Protein AF-A0A3M6XH48-F1 (afdb_monomer)

Radius of gyration: 26.57 Å; Cα contacts (8 Å, |Δi|>4): 247; chains: 1; bounding box: 81×46×76 Å

Secondary structure (DSSP, 8-state):
--HHHHHHHHHHHHT-TTTTTTSS-HHHHHHHHHHHHHHHHHHHHHHHHHHHHHHS---------------------------------HHHHHHHHHHHHHHHHHHHHHHHHHHHHHHHHHHS-S-HHHHHH-TT-GGGSHHHHHHHHHHHHHHHHHHHHHHH-TT--SSHHHHHHHHHHHHHHHHHHHHHHGGG--HHHHHHHHHHHHHHHHHHHHS--HHHHHHHHHHHHHHHHHTT---TTHHHHHHHHHHHHGGG---TTS-SS--

Nearest PDB structures (foldseek):
  7vg5-assembly1_B  TM=2.823E-01  e=1.030E+00  Methylorubrum extorquens AM1
  7kfl-assembly1_A  TM=2.188E-01  e=7.572E+00  Arabidopsis thaliana

InterPro domains:
  IPR051439 Xylanolytic/arabinanolytic transcriptional activator XlnR/araR [PTHR47663] (1-271)

Structure (mmCIF, N/CA/C/O backbone):
data_AF-A0A3M6XH48-F1
#
_entry.id   AF-A0A3M6XH48-F1
#
loop_
_atom_site.group_PDB
_atom_site.id
_atom_site.type_symbol
_atom_site.label_atom_id
_atom_site.label_alt_id
_atom_site.label_comp_id
_atom_site.label_asym_id
_atom_site.label_entity_id
_atom_site.label_seq_id
_atom_site.pdbx_PDB_ins_code
_atom_site.Cartn_x
_atom_site.Cartn_y
_atom_site.Cartn_z
_atom_site.occupancy
_atom_site.B_iso_or_equiv
_atom_site.auth_seq_id
_atom_site.auth_comp_id
_atom_site.auth_asym_id
_atom_site.auth_atom_id
_atom_site.pdbx_PDB_model_num
ATOM 1 N N . MET A 1 1 ? -6.083 -13.508 9.060 1.00 55.16 1 MET A N 1
ATOM 2 C CA . MET A 1 1 ? -4.741 -14.040 8.725 1.00 55.16 1 MET A CA 1
ATOM 3 C C . MET A 1 1 ? -4.779 -15.208 7.724 1.00 55.16 1 MET A C 1
ATOM 5 O O . MET A 1 1 ? -3.748 -15.829 7.537 1.00 55.16 1 MET A O 1
ATOM 9 N N . ALA A 1 2 ? -5.906 -15.486 7.045 1.00 82.69 2 ALA A N 1
ATOM 10 C CA . ALA A 1 2 ? -5.950 -16.427 5.913 1.00 82.69 2 ALA A CA 1
ATOM 11 C C . ALA A 1 2 ? -5.655 -15.714 4.578 1.00 82.69 2 ALA A C 1
ATOM 13 O O . ALA A 1 2 ? -4.721 -16.093 3.886 1.00 82.69 2 ALA A O 1
ATOM 14 N N . ILE A 1 3 ? -6.334 -14.585 4.326 1.00 91.00 3 ILE A N 1
ATOM 15 C CA . ILE A 1 3 ? -6.224 -13.804 3.078 1.00 91.00 3 ILE A CA 1
ATOM 16 C C . ILE A 1 3 ? -4.770 -13.476 2.703 1.00 91.00 3 ILE A C 1
ATOM 18 O O . ILE A 1 3 ? -4.350 -13.752 1.590 1.00 91.00 3 ILE A O 1
ATOM 22 N N . LEU A 1 4 ? -3.964 -12.931 3.626 1.00 90.31 4 LEU A N 1
ATOM 23 C CA . LEU A 1 4 ? -2.548 -12.644 3.342 1.00 90.31 4 LEU A CA 1
ATOM 24 C C . LEU A 1 4 ? -1.770 -13.905 2.941 1.00 90.31 4 LEU A C 1
ATOM 26 O O . LEU A 1 4 ? -0.950 -13.836 2.034 1.00 90.31 4 LEU A O 1
ATOM 30 N N . GLY A 1 5 ? -2.025 -15.035 3.607 1.00 89.12 5 GLY A N 1
ATOM 31 C CA . GLY A 1 5 ? -1.409 -16.314 3.260 1.00 89.12 5 GLY A CA 1
ATOM 32 C C . GLY A 1 5 ? -1.760 -16.728 1.835 1.00 89.12 5 GLY A C 1
ATOM 33 O O . GLY A 1 5 ? -0.865 -17.053 1.069 1.00 89.12 5 GLY A O 1
ATOM 34 N N . GLU A 1 6 ? -3.026 -16.588 1.438 1.00 91.12 6 GLU A N 1
ATOM 35 C CA . GLU A 1 6 ? -3.476 -16.859 0.066 1.00 91.12 6 GLU A CA 1
ATOM 36 C C . GLU A 1 6 ? -2.812 -15.925 -0.961 1.00 91.12 6 GLU A C 1
ATOM 38 O O . GLU A 1 6 ? -2.388 -16.381 -2.022 1.00 91.12 6 GLU A O 1
ATOM 43 N N . VAL A 1 7 ? -2.645 -14.634 -0.638 1.00 90.94 7 VAL A N 1
ATOM 44 C CA . VAL A 1 7 ? -1.920 -13.673 -1.494 1.00 90.94 7 VAL A CA 1
ATOM 45 C C . VAL A 1 7 ? -0.442 -14.079 -1.634 1.00 90.94 7 VAL A C 1
ATOM 47 O O . VAL A 1 7 ? 0.095 -14.068 -2.744 1.00 90.94 7 VAL A O 1
ATOM 50 N N . VAL A 1 8 ? 0.216 -14.480 -0.539 1.00 88.62 8 VAL A N 1
ATOM 51 C CA . VAL A 1 8 ? 1.608 -14.972 -0.543 1.00 88.62 8 VAL A CA 1
ATOM 52 C C . VAL A 1 8 ? 1.739 -16.261 -1.351 1.00 88.62 8 VAL A C 1
ATOM 54 O O . VAL A 1 8 ? 2.617 -16.353 -2.209 1.00 88.62 8 VAL A O 1
ATOM 57 N N . ASP A 1 9 ? 0.858 -17.232 -1.127 1.00 87.69 9 ASP A N 1
ATOM 58 C CA . ASP A 1 9 ? 0.868 -18.522 -1.814 1.00 87.69 9 ASP A CA 1
ATOM 59 C C . ASP A 1 9 ? 0.645 -18.347 -3.317 1.00 87.69 9 ASP A C 1
ATOM 61 O O . ASP A 1 9 ? 1.374 -18.928 -4.124 1.00 87.69 9 ASP A O 1
ATOM 65 N N . LEU A 1 10 ? -0.301 -17.488 -3.709 1.00 87.88 10 LEU A N 1
ATOM 66 C CA . LEU A 1 10 ? -0.530 -17.126 -5.104 1.00 87.88 10 LEU A CA 1
ATOM 67 C C . LEU A 1 10 ? 0.716 -16.482 -5.726 1.00 87.88 10 LEU A C 1
ATOM 69 O O . LEU A 1 10 ? 1.128 -16.864 -6.825 1.00 87.88 10 LEU A O 1
ATOM 73 N N . ASN A 1 11 ? 1.340 -15.530 -5.028 1.00 85.31 11 ASN A N 1
ATOM 74 C CA . ASN A 1 11 ? 2.543 -14.854 -5.507 1.00 85.31 11 ASN A CA 1
ATOM 75 C C . ASN A 1 11 ? 3.724 -15.829 -5.666 1.00 85.31 11 ASN A C 1
ATOM 77 O O . ASN A 1 11 ? 4.406 -15.822 -6.694 1.00 85.31 11 ASN A O 1
ATOM 81 N N . HIS A 1 12 ? 3.946 -16.716 -4.694 1.00 83.19 12 HIS A N 1
ATOM 82 C CA . HIS A 1 12 ? 4.961 -17.766 -4.784 1.00 83.19 12 HIS A CA 1
ATOM 83 C C . HIS A 1 12 ? 4.681 -18.734 -5.931 1.00 83.19 12 HIS A C 1
ATOM 85 O O . HIS A 1 12 ? 5.593 -19.089 -6.679 1.00 83.19 12 HIS A O 1
ATOM 91 N N . ALA A 1 13 ? 3.425 -19.140 -6.105 1.00 83.00 13 ALA A N 1
ATOM 92 C CA . ALA A 1 13 ? 3.048 -20.084 -7.140 1.00 83.00 13 ALA A CA 1
ATOM 93 C C . ALA A 1 13 ? 3.229 -19.484 -8.548 1.00 83.00 13 ALA A C 1
ATOM 95 O O . ALA A 1 13 ? 3.773 -20.162 -9.420 1.00 83.00 13 ALA A O 1
ATOM 96 N N . ARG A 1 14 ? 2.889 -18.202 -8.753 1.00 80.06 14 ARG A N 1
ATOM 97 C CA . ARG A 1 14 ? 3.130 -17.460 -10.010 1.00 80.06 14 ARG A CA 1
ATOM 98 C C . ARG A 1 14 ? 4.612 -17.305 -10.340 1.00 80.06 14 ARG A C 1
ATOM 100 O O . ARG A 1 14 ? 5.005 -17.455 -11.495 1.00 80.06 14 ARG A O 1
ATOM 107 N N . ASN A 1 15 ? 5.438 -17.051 -9.328 1.00 76.62 15 ASN A N 1
ATOM 108 C CA . ASN A 1 15 ? 6.873 -16.818 -9.497 1.00 76.62 15 ASN A CA 1
ATOM 109 C C . ASN A 1 15 ? 7.720 -18.099 -9.396 1.00 76.62 15 ASN A C 1
ATOM 111 O O . ASN A 1 15 ? 8.950 -18.037 -9.445 1.00 76.62 15 ASN A O 1
ATOM 115 N N . HIS A 1 16 ? 7.095 -19.277 -9.276 1.00 77.81 16 HIS A N 1
ATOM 116 C CA . HIS A 1 16 ? 7.823 -20.528 -9.101 1.00 77.81 16 HIS A CA 1
ATOM 117 C C . HIS A 1 16 ? 8.669 -20.870 -10.351 1.00 77.81 16 HIS A C 1
ATOM 119 O O . HIS A 1 16 ? 8.089 -21.107 -11.418 1.00 77.81 16 HIS A O 1
ATOM 125 N N . PRO A 1 17 ? 10.009 -21.035 -10.247 1.00 72.88 17 PRO A N 1
ATOM 126 C CA . PRO A 1 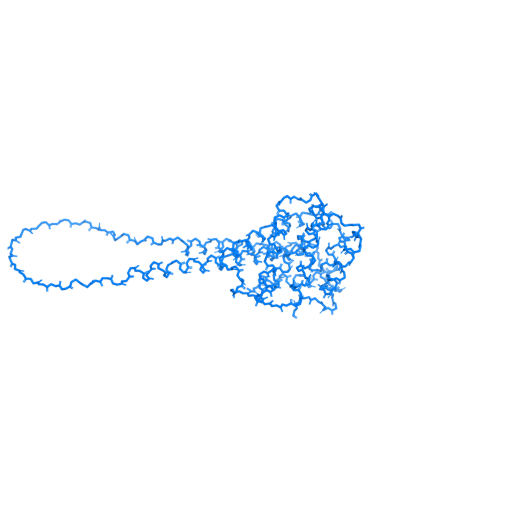17 ? 10.911 -21.156 -11.405 1.00 72.88 17 PRO A CA 1
ATOM 127 C C . PRO A 1 17 ? 10.587 -22.288 -12.388 1.00 72.88 17 PRO A C 1
ATOM 129 O O . PRO A 1 17 ? 10.914 -22.207 -13.569 1.00 72.88 17 PRO A O 1
ATOM 132 N N . ARG A 1 18 ? 9.962 -23.371 -11.906 1.00 70.06 18 ARG A N 1
ATOM 133 C CA . ARG A 1 18 ? 9.588 -24.530 -12.740 1.00 70.06 18 ARG A CA 1
ATOM 134 C C . ARG A 1 18 ? 8.100 -24.624 -13.072 1.00 70.06 18 ARG A C 1
ATOM 136 O O . ARG A 1 18 ? 7.754 -25.273 -14.053 1.00 70.06 18 ARG A O 1
ATOM 143 N N . PHE A 1 19 ? 7.235 -24.026 -12.252 1.00 67.50 19 PHE A N 1
ATOM 144 C CA . PHE A 1 19 ? 5.793 -24.317 -12.259 1.00 67.50 19 PHE A CA 1
ATOM 145 C C . PHE A 1 19 ? 4.917 -23.071 -12.469 1.00 67.50 19 PHE A C 1
ATOM 147 O O . PHE A 1 19 ? 3.766 -23.211 -12.864 1.00 67.50 19 PHE A O 1
ATOM 154 N N . GLY A 1 20 ? 5.448 -21.861 -12.278 1.00 65.00 20 GLY A N 1
ATOM 155 C CA . GLY A 1 20 ? 4.652 -20.635 -12.338 1.00 65.00 20 GLY A CA 1
ATOM 156 C C . GLY A 1 20 ? 4.273 -20.210 -13.753 1.00 65.00 20 GLY A C 1
ATOM 157 O O . GLY A 1 20 ? 3.108 -19.954 -14.034 1.00 65.00 20 GLY A O 1
ATOM 158 N N . THR A 1 21 ? 5.230 -20.221 -14.682 1.00 61.59 21 THR A N 1
ATOM 159 C CA . THR A 1 21 ? 5.022 -19.756 -16.068 1.00 61.59 21 THR A CA 1
ATOM 160 C C . THR A 1 21 ? 4.585 -20.841 -17.050 1.00 61.59 21 THR A C 1
ATOM 162 O O . THR A 1 21 ? 4.153 -20.517 -18.151 1.00 61.59 21 THR A O 1
ATOM 165 N N . ARG A 1 22 ? 4.720 -22.127 -16.701 1.00 55.38 22 ARG A N 1
ATOM 166 C CA . ARG A 1 22 ? 4.526 -23.246 -17.648 1.00 55.38 22 ARG A CA 1
ATOM 167 C C . ARG A 1 22 ? 3.438 -24.251 -17.275 1.00 55.38 22 ARG A C 1
ATOM 169 O O . ARG A 1 22 ? 3.096 -25.061 -18.127 1.00 55.38 22 ARG A O 1
ATOM 176 N N . PHE A 1 23 ? 2.932 -24.247 -16.039 1.00 53.97 23 PHE A N 1
ATOM 177 C CA . PHE A 1 23 ? 2.125 -25.366 -15.526 1.00 53.97 23 PHE A CA 1
ATOM 178 C C . PHE A 1 23 ? 0.659 -25.044 -15.217 1.00 53.97 23 PHE A C 1
ATOM 180 O O . PHE A 1 23 ? -0.140 -25.973 -15.181 1.00 53.97 23 PHE A O 1
ATOM 187 N N . ARG A 1 24 ? 0.288 -23.773 -15.017 1.00 60.41 24 ARG A N 1
ATOM 188 C CA . ARG A 1 24 ? -1.110 -23.361 -14.809 1.00 60.41 24 ARG A CA 1
ATOM 189 C C . ARG A 1 24 ? -1.572 -22.403 -15.897 1.00 60.41 24 ARG A C 1
ATOM 191 O O . ARG A 1 24 ? -0.838 -21.490 -16.275 1.00 60.41 24 ARG A O 1
ATOM 198 N N . ASN A 1 25 ? -2.794 -22.616 -16.379 1.00 64.31 25 ASN A N 1
ATOM 199 C CA . ASN A 1 25 ? -3.429 -21.750 -17.368 1.00 64.31 25 ASN A CA 1
ATOM 200 C C . ASN A 1 25 ? -3.719 -20.374 -16.750 1.00 64.31 25 ASN A C 1
ATOM 202 O O . ASN A 1 25 ? -4.113 -20.293 -15.588 1.00 64.31 25 ASN A O 1
ATOM 206 N N . ALA A 1 26 ? -3.582 -19.298 -17.534 1.00 67.56 26 ALA A N 1
ATOM 207 C CA . ALA A 1 26 ? -3.874 -17.926 -17.092 1.00 67.56 26 ALA A CA 1
ATOM 208 C C . ALA A 1 26 ? -5.260 -17.796 -16.424 1.00 67.56 26 ALA A C 1
ATOM 210 O O . ALA A 1 26 ? -5.388 -17.154 -15.388 1.00 67.56 26 ALA A O 1
ATOM 211 N N . SER A 1 27 ? -6.258 -18.528 -16.933 1.00 73.88 27 SER A N 1
ATOM 212 C CA . SER A 1 27 ? -7.623 -18.551 -16.395 1.00 73.88 27 SER A CA 1
ATOM 213 C C . SER A 1 27 ? -7.734 -19.064 -14.955 1.00 73.88 27 SER A C 1
ATOM 215 O O . SER A 1 27 ? -8.625 -18.643 -14.225 1.00 73.88 27 SER A O 1
ATOM 217 N N . GLU A 1 28 ? -6.866 -19.989 -14.534 1.00 79.38 28 GLU A N 1
ATOM 218 C CA . GLU A 1 28 ? -6.882 -20.506 -13.157 1.00 79.38 28 GLU A CA 1
ATOM 219 C C . GLU A 1 28 ? -6.330 -19.468 -12.177 1.00 79.38 28 GLU A C 1
ATOM 221 O O . GLU A 1 28 ? -6.848 -19.321 -11.070 1.00 79.38 28 GLU A O 1
ATOM 226 N N . TRP A 1 29 ? -5.314 -18.708 -12.597 1.00 81.94 29 TRP A N 1
ATOM 227 C CA . TRP A 1 29 ? -4.771 -17.609 -11.802 1.00 81.94 29 TRP A CA 1
ATOM 228 C C . TRP A 1 29 ? -5.760 -16.460 -11.656 1.00 81.94 29 TRP A C 1
ATOM 230 O O . TRP A 1 29 ? -5.844 -15.878 -10.577 1.00 81.94 29 TRP A O 1
ATOM 240 N N . ASP A 1 30 ? -6.498 -16.146 -12.718 1.00 85.19 30 ASP A N 1
ATOM 241 C CA . ASP A 1 30 ? -7.531 -15.111 -12.689 1.00 85.19 30 ASP A CA 1
ATOM 242 C C . ASP A 1 30 ? -8.684 -15.506 -11.757 1.00 85.19 30 ASP A C 1
ATOM 244 O O . ASP A 1 30 ? -9.168 -14.676 -10.990 1.00 85.19 30 ASP A O 1
ATOM 248 N N . GLY A 1 31 ? -9.066 -16.790 -11.747 1.00 88.88 31 GLY A N 1
ATOM 249 C CA . GLY A 1 31 ? -10.051 -17.325 -10.804 1.00 88.88 31 GLY A CA 1
ATOM 250 C C . GLY A 1 31 ? -9.621 -17.174 -9.341 1.00 88.88 31 GLY A C 1
ATOM 251 O O . GLY A 1 31 ? -10.404 -16.700 -8.522 1.00 88.88 31 GLY A O 1
ATOM 252 N N . GLN A 1 32 ? -8.363 -17.500 -9.021 1.00 89.31 32 GLN A N 1
ATOM 253 C CA . GLN A 1 32 ? -7.825 -17.338 -7.662 1.00 89.31 32 GLN A CA 1
ATOM 254 C C . GLN A 1 32 ? -7.739 -15.869 -7.236 1.00 89.31 32 GLN A C 1
ATOM 256 O O . GLN A 1 32 ? -8.079 -15.537 -6.104 1.00 89.31 32 GLN A O 1
ATOM 261 N N . VAL A 1 33 ? -7.331 -14.969 -8.138 1.00 91.19 33 VAL A N 1
ATOM 262 C CA . VAL A 1 33 ? -7.352 -13.525 -7.851 1.00 91.19 33 VAL A CA 1
ATOM 263 C C . VAL A 1 33 ? -8.767 -13.044 -7.561 1.00 91.19 33 VAL A C 1
ATOM 265 O O . VAL A 1 33 ? -8.960 -12.300 -6.603 1.00 91.19 33 VAL A O 1
ATOM 268 N N . ALA A 1 34 ? -9.750 -13.469 -8.358 1.00 92.50 34 ALA A N 1
ATOM 269 C CA . ALA A 1 34 ? -11.142 -13.080 -8.164 1.00 92.50 34 ALA A CA 1
ATOM 270 C C . ALA A 1 34 ? -11.695 -13.570 -6.816 1.00 92.50 34 ALA A C 1
ATOM 272 O O . ALA A 1 34 ? -12.389 -12.819 -6.135 1.00 92.50 34 ALA A O 1
ATOM 273 N N . GLU A 1 35 ? -11.348 -14.790 -6.400 1.00 94.25 35 GLU A N 1
ATOM 274 C CA . GLU A 1 35 ? -11.748 -15.336 -5.100 1.00 94.25 35 GLU A CA 1
ATOM 275 C C . GLU A 1 35 ? -11.160 -14.524 -3.938 1.00 94.25 35 GLU A C 1
ATOM 277 O O . GLU A 1 35 ? -11.899 -14.075 -3.060 1.00 94.25 35 GLU A O 1
ATOM 282 N N . ILE A 1 36 ? -9.851 -14.252 -3.959 1.00 95.12 36 ILE A N 1
ATOM 283 C CA . ILE A 1 36 ? -9.196 -13.447 -2.916 1.00 95.12 36 ILE A CA 1
ATOM 284 C C . ILE A 1 36 ? -9.756 -12.015 -2.907 1.00 95.12 36 ILE A C 1
ATOM 286 O O . ILE A 1 36 ? -10.004 -11.448 -1.842 1.00 95.12 36 ILE A O 1
ATOM 290 N N . ALA A 1 37 ? -10.011 -11.425 -4.079 1.00 94.25 37 ALA A N 1
ATOM 291 C CA . ALA A 1 37 ? -10.635 -10.108 -4.184 1.00 94.25 37 ALA A CA 1
ATOM 292 C C . ALA A 1 37 ? -12.040 -10.096 -3.558 1.00 94.25 37 ALA A C 1
ATOM 294 O O . ALA A 1 37 ? -12.356 -9.195 -2.783 1.00 94.25 37 ALA A O 1
ATOM 295 N N . GLN A 1 38 ? -12.850 -11.130 -3.798 1.00 95.69 38 GLN A N 1
ATOM 296 C CA . GLN A 1 38 ? -14.171 -11.272 -3.183 1.00 95.69 38 GLN A CA 1
ATOM 297 C C . GLN A 1 38 ? -14.090 -11.415 -1.653 1.00 95.69 38 GLN A C 1
ATOM 299 O O . GLN A 1 38 ? -14.939 -10.885 -0.923 1.00 95.69 38 GLN A O 1
ATOM 304 N N . GLN A 1 39 ? -13.074 -12.114 -1.137 1.00 96.19 39 GLN A N 1
ATOM 305 C CA . GLN A 1 39 ? -12.830 -12.188 0.304 1.00 96.19 39 GLN A CA 1
ATOM 306 C C . GLN A 1 39 ? -12.493 -10.806 0.886 1.00 96.19 39 GLN A C 1
ATOM 308 O O . GLN A 1 39 ? -13.015 -10.450 1.945 1.00 96.19 39 GLN A O 1
ATOM 313 N N . LEU A 1 40 ? -11.674 -10.008 0.191 1.00 96.38 40 LEU A N 1
ATOM 314 C CA . LEU A 1 40 ? -11.346 -8.638 0.597 1.00 96.38 40 LEU A CA 1
ATOM 315 C C . LEU A 1 40 ? -12.576 -7.715 0.579 1.00 96.38 40 LEU A C 1
ATOM 317 O O . LEU A 1 40 ? -12.794 -6.986 1.544 1.00 96.38 40 LEU A O 1
ATOM 321 N N . GLU A 1 41 ? -13.437 -7.807 -0.436 1.00 95.75 41 GLU A N 1
ATOM 322 C CA . GLU A 1 41 ? -14.706 -7.059 -0.490 1.00 95.75 41 GLU A CA 1
ATOM 323 C C . GLU A 1 41 ? -15.659 -7.449 0.652 1.00 95.75 41 GLU A C 1
ATOM 325 O O . GLU A 1 41 ? -16.331 -6.612 1.264 1.00 95.75 41 GLU A O 1
ATOM 330 N N . THR A 1 42 ? -15.718 -8.744 0.972 1.00 96.88 42 THR A N 1
ATOM 331 C CA . THR A 1 42 ? -16.508 -9.248 2.103 1.00 96.88 42 THR A CA 1
ATOM 332 C C . THR A 1 42 ? -15.960 -8.709 3.423 1.00 96.88 42 THR A C 1
ATOM 334 O O . THR A 1 42 ? -16.731 -8.285 4.290 1.00 96.88 42 THR A O 1
ATOM 337 N N . TYR A 1 43 ? -14.633 -8.670 3.562 1.00 97.00 43 TYR A N 1
ATOM 338 C CA . TYR A 1 43 ? -13.967 -8.081 4.715 1.00 97.00 43 TYR A CA 1
ATOM 339 C C . TYR A 1 43 ? -14.271 -6.583 4.841 1.00 97.00 43 TYR A C 1
ATOM 341 O O . TYR A 1 43 ? -14.664 -6.145 5.922 1.00 97.00 43 TYR A O 1
ATOM 349 N N . GLU A 1 44 ? -14.198 -5.817 3.751 1.00 96.25 44 GLU A N 1
ATOM 350 C CA . GLU A 1 44 ? -14.541 -4.391 3.733 1.00 96.25 44 GLU A CA 1
ATOM 351 C C . GLU A 1 44 ? -15.974 -4.150 4.233 1.00 96.25 44 GLU A C 1
ATOM 353 O O . GLU A 1 44 ? -16.210 -3.294 5.090 1.00 96.25 44 GLU A O 1
ATOM 358 N N . ARG A 1 45 ? -16.944 -4.943 3.758 1.00 97.06 45 ARG A N 1
ATOM 359 C CA . ARG A 1 45 ? -18.334 -4.849 4.230 1.00 97.06 45 ARG A CA 1
ATOM 360 C C . ARG A 1 45 ? -18.442 -5.132 5.726 1.00 97.06 45 ARG A C 1
ATOM 362 O O . ARG A 1 45 ? -19.095 -4.376 6.443 1.00 97.06 45 ARG A O 1
ATOM 369 N N . SER A 1 46 ? -17.774 -6.184 6.200 1.00 96.69 46 SER A N 1
ATOM 370 C CA . SER A 1 46 ? -17.766 -6.535 7.623 1.00 96.69 46 SER A CA 1
ATOM 371 C C . SER A 1 46 ? -17.150 -5.434 8.491 1.00 96.69 46 SER A C 1
ATOM 373 O O . SER A 1 46 ? -17.619 -5.194 9.603 1.00 96.69 46 SER A O 1
ATOM 375 N N . LEU A 1 47 ? -16.150 -4.719 7.966 1.00 96.12 47 LEU A N 1
ATOM 376 C CA . LEU A 1 47 ? -15.483 -3.627 8.661 1.00 96.12 47 LEU A CA 1
ATOM 377 C C . LEU A 1 47 ? -16.399 -2.406 8.799 1.00 96.12 47 LEU A C 1
ATOM 379 O O . LEU A 1 47 ? -16.492 -1.837 9.885 1.00 96.12 47 LEU A O 1
ATOM 383 N N . LYS A 1 48 ? -17.143 -2.061 7.741 1.00 95.50 48 LYS A N 1
ATOM 384 C CA . LYS A 1 48 ? -18.160 -0.994 7.781 1.00 95.50 48 LYS A CA 1
ATOM 385 C C . LYS A 1 48 ? -19.280 -1.315 8.771 1.00 95.50 48 LYS A C 1
ATOM 387 O O . LYS A 1 48 ? -19.717 -0.450 9.527 1.00 95.50 48 LYS A O 1
ATOM 392 N N . GLU A 1 49 ? -19.735 -2.567 8.803 1.00 95.56 49 GLU A N 1
ATOM 393 C CA . GLU A 1 49 ? -20.723 -3.011 9.791 1.00 95.56 49 GLU A CA 1
ATOM 394 C C . GLU A 1 49 ? -20.181 -2.954 11.222 1.00 95.56 49 GLU A C 1
ATOM 396 O O . GLU A 1 49 ? -20.899 -2.539 12.132 1.00 95.56 49 GLU A O 1
ATOM 401 N N . PHE A 1 50 ? -18.928 -3.367 11.429 1.00 95.12 50 PHE A N 1
ATOM 402 C CA . PHE A 1 50 ? -18.252 -3.268 12.717 1.00 95.12 50 PHE A CA 1
ATOM 403 C C . PHE A 1 50 ? -18.192 -1.808 13.180 1.00 95.12 50 PHE A C 1
ATOM 405 O O . PHE A 1 50 ? -18.672 -1.492 14.266 1.00 95.12 50 PHE A O 1
ATOM 412 N N . GLU A 1 51 ? -17.711 -0.898 12.335 1.00 94.81 51 GLU A N 1
ATOM 413 C CA . GLU A 1 51 ? -17.649 0.525 12.659 1.00 94.81 51 GLU A CA 1
ATOM 414 C C . GLU A 1 51 ? -19.023 1.085 13.054 1.00 94.81 51 GLU A C 1
ATOM 416 O O . GLU A 1 51 ? -19.157 1.718 14.104 1.00 94.81 51 GLU A O 1
ATOM 421 N N . ALA A 1 52 ? -20.068 0.805 12.269 1.00 93.31 52 ALA A N 1
ATOM 422 C CA . ALA A 1 52 ? -21.418 1.296 12.538 1.00 93.31 52 ALA A CA 1
ATOM 423 C C . ALA A 1 52 ? -21.963 0.817 13.895 1.00 93.31 52 ALA A C 1
ATOM 425 O O . ALA A 1 52 ? -22.589 1.595 14.623 1.00 93.31 52 ALA A O 1
ATOM 426 N N . ARG A 1 53 ? -21.700 -0.444 14.263 1.00 92.00 53 ARG A N 1
ATOM 427 C CA . ARG A 1 53 ? -22.165 -1.045 15.525 1.00 92.00 53 ARG A CA 1
ATOM 428 C C . ARG A 1 53 ? -21.514 -0.425 16.761 1.00 92.00 53 ARG A C 1
ATOM 430 O O . ARG A 1 53 ? -22.173 -0.345 17.792 1.00 92.00 53 ARG A O 1
ATOM 437 N N . TYR A 1 54 ? -20.254 -0.005 16.664 1.00 88.44 54 TYR A N 1
ATOM 438 C CA . TYR A 1 54 ? -19.469 0.463 17.815 1.00 88.44 54 TYR A CA 1
ATOM 439 C C . TYR A 1 54 ? -19.279 1.986 17.871 1.00 88.44 54 TYR A C 1
ATOM 441 O O . TYR A 1 54 ? -18.791 2.503 18.873 1.00 88.44 54 TYR A O 1
ATOM 449 N N . THR A 1 55 ? -19.698 2.721 16.837 1.00 86.12 55 THR A N 1
ATOM 450 C CA . THR A 1 55 ? -19.657 4.197 16.815 1.00 86.12 55 THR A CA 1
ATOM 451 C C . THR A 1 55 ? -21.029 4.856 16.974 1.00 86.12 55 THR A C 1
ATOM 453 O O . THR A 1 55 ? -21.102 6.015 17.380 1.00 86.12 55 THR A O 1
ATOM 456 N N . THR A 1 56 ? -22.124 4.132 16.712 1.00 80.69 56 THR A N 1
ATOM 457 C CA . THR A 1 56 ? -23.484 4.654 16.909 1.00 80.69 56 THR A CA 1
ATOM 458 C C . THR A 1 56 ? -23.876 4.556 18.387 1.00 80.69 56 THR A C 1
ATOM 460 O O . THR A 1 56 ? -23.831 3.458 18.948 1.00 80.69 56 THR A O 1
ATOM 463 N N . PRO A 1 57 ? -24.305 5.651 19.042 1.00 65.25 57 PRO A N 1
ATOM 464 C CA . PRO A 1 57 ? -24.809 5.561 20.401 1.00 65.25 57 PRO A CA 1
ATOM 465 C C . PRO A 1 57 ? -26.060 4.679 20.431 1.00 65.25 57 PRO A C 1
ATOM 467 O O . PRO A 1 57 ? -27.066 5.004 19.801 1.00 65.25 57 PRO A O 1
ATOM 470 N N . GLN A 1 58 ? -26.009 3.567 21.172 1.00 57.81 58 GLN A N 1
ATOM 471 C CA . GLN A 1 58 ? -27.214 2.816 21.519 1.00 57.81 58 GLN A CA 1
ATOM 472 C C . GLN A 1 58 ? -28.140 3.759 22.293 1.00 57.81 58 GLN A C 1
ATOM 474 O O . GLN A 1 58 ? -27.883 4.078 23.454 1.00 57.81 58 GLN A O 1
ATOM 479 N N . GLN A 1 59 ? -29.213 4.225 21.651 1.00 51.84 59 GLN A N 1
ATOM 480 C CA . GLN A 1 59 ? -30.331 4.808 22.382 1.00 51.84 59 GLN A CA 1
ATOM 481 C C . GLN A 1 59 ? -30.827 3.748 23.376 1.00 51.84 59 GLN A C 1
ATOM 483 O O . GLN A 1 59 ? -31.004 2.592 22.974 1.00 51.84 59 GLN A O 1
ATOM 488 N N . PRO A 1 60 ? -31.036 4.092 24.661 1.00 49.03 60 PRO A N 1
ATOM 489 C CA . PRO A 1 60 ? -31.680 3.174 25.583 1.00 49.03 60 PRO A CA 1
ATOM 490 C C . PRO A 1 60 ? -33.024 2.791 24.971 1.00 49.03 60 PRO A C 1
ATOM 492 O O . PRO A 1 60 ? -33.809 3.673 24.624 1.00 49.03 60 PRO A O 1
ATOM 495 N N . ALA A 1 61 ? -33.264 1.493 24.791 1.00 47.97 61 ALA A N 1
ATOM 496 C CA . ALA A 1 61 ? -34.558 1.005 24.351 1.00 47.97 61 ALA A CA 1
ATOM 497 C C . ALA A 1 61 ? -35.624 1.577 25.293 1.00 47.97 61 ALA A C 1
ATOM 499 O O . ALA A 1 61 ? -35.614 1.279 26.490 1.00 47.97 61 ALA A O 1
ATOM 500 N N . GLU A 1 62 ? -36.507 2.428 24.768 1.00 44.41 62 GLU A N 1
ATOM 501 C CA . GLU A 1 62 ? -37.660 2.898 25.521 1.00 44.41 62 GLU A CA 1
ATOM 502 C C . GLU A 1 62 ? -38.437 1.665 26.007 1.00 44.41 62 GLU A C 1
ATOM 504 O O . GLU A 1 62 ? -38.776 0.790 25.196 1.00 44.41 62 GLU A O 1
ATOM 509 N N . PRO A 1 63 ? -38.708 1.535 27.317 1.00 45.12 63 PRO A N 1
ATOM 510 C CA . PRO A 1 63 ? -39.571 0.475 27.785 1.00 45.12 63 PRO A CA 1
ATOM 511 C C . PRO A 1 63 ? -40.949 0.741 27.187 1.00 45.12 63 PRO A C 1
ATOM 513 O O . PRO A 1 63 ? -41.573 1.759 27.483 1.00 45.12 63 PRO A O 1
ATOM 516 N N . LYS A 1 64 ? -41.418 -0.171 26.327 1.00 42.81 64 LYS A N 1
ATOM 517 C CA . LYS A 1 64 ? -42.802 -0.198 25.850 1.00 42.81 64 LYS A CA 1
ATOM 518 C C . LYS A 1 64 ? -43.722 -0.225 27.072 1.00 42.81 64 LYS A C 1
ATOM 520 O O . LYS A 1 64 ? -43.972 -1.288 27.635 1.00 42.81 64 LYS A O 1
ATOM 525 N N . GLN A 1 65 ? -44.214 0.941 27.487 1.00 41.03 65 GLN A N 1
ATOM 526 C CA . GLN A 1 65 ? -45.322 1.053 28.421 1.00 41.03 65 GLN A CA 1
ATOM 527 C C . GLN A 1 65 ? -46.562 0.523 27.702 1.00 41.03 65 GLN A C 1
ATOM 529 O O . GLN A 1 65 ? -47.193 1.214 26.905 1.00 41.03 65 GLN A O 1
ATOM 534 N N . GLN A 1 66 ? -46.885 -0.743 27.959 1.00 40.28 66 GLN A N 1
ATOM 535 C CA . GLN A 1 66 ? -48.250 -1.226 27.824 1.00 40.28 66 GLN A CA 1
ATOM 536 C C . GLN A 1 66 ? -49.077 -0.472 28.861 1.00 40.28 66 GLN A C 1
ATOM 538 O O . GLN A 1 66 ? -48.992 -0.736 30.058 1.00 40.28 66 GLN A O 1
ATOM 543 N N . GLY A 1 67 ? -49.815 0.526 28.385 1.00 40.16 67 GLY A N 1
ATOM 544 C CA . GLY A 1 67 ? -50.887 1.122 29.152 1.00 40.16 67 GLY A CA 1
ATOM 545 C C . GLY A 1 67 ? -51.992 0.092 29.319 1.00 40.16 67 GLY A C 1
ATOM 546 O O . GLY A 1 67 ? -52.533 -0.393 28.328 1.00 40.16 67 GLY A O 1
ATOM 547 N N . ASP A 1 68 ? -52.339 -0.197 30.565 1.00 33.62 68 ASP A N 1
ATOM 548 C CA . ASP A 1 68 ? -53.727 -0.476 30.879 1.00 33.62 68 ASP A CA 1
ATOM 549 C C . ASP A 1 68 ? -54.107 0.258 32.163 1.00 33.62 68 ASP A C 1
ATOM 551 O O . ASP A 1 68 ? -53.363 0.295 33.146 1.00 33.62 68 ASP A O 1
ATOM 555 N N . ALA A 1 69 ? -55.232 0.953 32.080 1.00 40.88 69 ALA A N 1
ATOM 556 C CA . ALA A 1 69 ? -55.709 1.890 33.071 1.00 40.88 69 ALA A CA 1
ATOM 557 C C . ALA A 1 69 ? -56.636 1.176 34.052 1.00 40.88 69 ALA A C 1
ATOM 559 O O . ALA A 1 69 ? -57.582 0.506 33.644 1.00 40.88 69 ALA A O 1
ATOM 560 N N . THR A 1 70 ? -56.469 1.409 35.352 1.00 33.34 70 THR A N 1
ATOM 561 C CA . THR A 1 70 ? -57.623 1.426 36.260 1.00 33.34 70 THR A CA 1
ATOM 562 C C . THR A 1 70 ? -57.337 2.286 37.484 1.00 33.34 70 THR A C 1
ATOM 564 O O . THR A 1 70 ? -56.316 2.152 38.153 1.00 33.34 70 THR A O 1
ATOM 567 N N . ALA A 1 71 ? -58.249 3.222 37.724 1.00 42.06 71 ALA A N 1
ATOM 568 C CA . ALA A 1 71 ? -58.247 4.168 38.825 1.00 42.06 71 ALA A CA 1
ATOM 569 C C . ALA A 1 71 ? -58.592 3.496 40.164 1.00 42.06 71 ALA A C 1
ATOM 571 O O . ALA A 1 71 ? -59.438 2.605 40.192 1.00 42.06 71 ALA A O 1
ATOM 572 N N . ASN A 1 72 ? -58.026 3.998 41.268 1.00 32.53 72 ASN A N 1
ATOM 573 C CA . ASN A 1 72 ? -58.811 4.382 42.446 1.00 32.53 72 ASN A CA 1
ATOM 574 C C . ASN A 1 72 ? -58.009 5.227 43.451 1.00 32.53 72 ASN A C 1
ATOM 576 O O . ASN A 1 72 ? -56.798 5.093 43.597 1.00 32.53 72 ASN A O 1
ATOM 580 N N . GLN A 1 73 ? -58.746 6.137 44.086 1.00 38.19 73 GLN A N 1
ATOM 581 C CA . GLN A 1 73 ? -58.359 7.119 45.102 1.00 38.19 73 GLN A CA 1
ATOM 582 C C . GLN A 1 73 ? -57.978 6.461 46.439 1.00 38.19 73 GLN A C 1
ATOM 584 O O . GLN A 1 73 ? -58.547 5.430 46.776 1.00 38.19 73 GLN A O 1
ATOM 589 N N . GLU A 1 74 ? -57.105 7.098 47.230 1.00 31.41 74 GLU A N 1
ATOM 590 C CA . GLU A 1 74 ? -57.449 7.725 48.528 1.00 31.41 74 GLU A CA 1
ATOM 591 C C . GLU A 1 74 ? -56.206 8.254 49.275 1.00 31.41 74 GLU A C 1
ATOM 593 O O . GLU A 1 74 ? -55.074 7.828 49.057 1.00 31.41 74 GLU A O 1
ATOM 598 N N . ALA A 1 75 ? -56.438 9.267 50.112 1.00 41.28 75 ALA A N 1
ATOM 599 C CA . ALA A 1 75 ? -55.458 10.092 50.810 1.00 41.28 75 ALA A CA 1
ATOM 600 C C . ALA A 1 75 ? -54.844 9.423 52.058 1.00 41.28 75 ALA A C 1
ATOM 602 O O . ALA A 1 75 ? -55.529 8.706 52.782 1.00 41.28 75 ALA A O 1
ATOM 603 N N . GLY A 1 76 ? -53.587 9.757 52.386 1.00 31.08 76 GLY A N 1
ATOM 604 C CA . GLY A 1 76 ? -52.952 9.351 53.646 1.00 31.08 76 GLY A CA 1
ATOM 605 C C . GLY A 1 76 ? -51.548 9.932 53.857 1.00 31.08 76 GLY A C 1
ATOM 606 O O . GLY A 1 76 ? -50.633 9.683 53.088 1.00 31.08 76 GLY A O 1
ATOM 607 N N . HIS A 1 77 ? -51.422 10.728 54.911 1.00 35.53 77 HIS A N 1
ATOM 608 C CA . HIS A 1 77 ? -50.266 11.457 55.448 1.00 35.53 77 HIS A CA 1
ATOM 609 C C . HIS A 1 77 ? -49.088 10.548 55.894 1.00 35.53 77 HIS A C 1
ATOM 611 O O . HIS A 1 77 ? -49.362 9.534 56.528 1.00 35.53 77 HIS A O 1
ATOM 617 N N . GLN A 1 78 ? -47.821 10.958 55.680 1.00 35.50 78 GLN A N 1
ATOM 618 C CA . GLN A 1 78 ? -46.715 11.064 56.676 1.00 35.50 78 GLN A CA 1
ATOM 619 C C . GLN A 1 78 ? -45.292 10.876 56.108 1.00 35.50 78 GLN A C 1
ATOM 621 O O . GLN A 1 78 ? -45.034 10.062 55.225 1.00 35.50 78 GLN A O 1
ATOM 626 N N . ASP A 1 79 ? -44.390 11.674 56.684 1.00 37.88 79 ASP A N 1
ATOM 627 C CA . ASP A 1 79 ? -42.944 11.760 56.494 1.00 37.88 79 ASP A CA 1
ATOM 628 C C . ASP A 1 79 ? -42.187 10.427 56.576 1.00 37.88 79 ASP A C 1
ATOM 630 O O . ASP A 1 79 ? -42.353 9.658 57.520 1.00 37.88 79 ASP A O 1
ATOM 634 N N . ALA A 1 80 ? -41.222 10.242 55.672 1.00 36.25 80 ALA A N 1
ATOM 635 C CA . ALA A 1 80 ? -39.974 9.545 55.970 1.00 36.25 80 ALA A CA 1
ATOM 636 C C . ALA A 1 80 ? -38.895 9.964 54.963 1.00 36.25 80 ALA A C 1
ATOM 638 O O . ALA A 1 80 ? -38.971 9.702 53.763 1.00 36.25 80 ALA A O 1
ATOM 639 N N . THR A 1 81 ? -37.875 10.632 55.486 1.00 46.25 81 THR A N 1
ATOM 640 C CA . THR A 1 81 ? -36.617 10.967 54.829 1.00 46.25 81 THR A CA 1
ATOM 641 C C . THR A 1 81 ? -35.956 9.717 54.240 1.00 46.25 81 THR A C 1
ATOM 643 O O . THR A 1 81 ? -35.468 8.852 54.963 1.00 46.25 81 THR A O 1
ATOM 646 N N . SER A 1 82 ? -35.896 9.634 52.910 1.00 37.38 82 SER A N 1
ATOM 647 C CA . SER A 1 82 ? -35.078 8.648 52.199 1.00 37.38 82 SER A CA 1
ATOM 648 C C . SER A 1 82 ? -33.906 9.379 51.537 1.00 37.38 82 SER A C 1
ATOM 650 O O . SER A 1 82 ? -34.143 10.314 50.764 1.00 37.38 82 SER A O 1
ATOM 652 N N . PRO A 1 83 ? -32.642 9.050 51.861 1.00 44.03 83 PRO A N 1
ATOM 653 C CA . PRO A 1 83 ? -31.508 9.734 51.270 1.00 44.03 83 PRO A CA 1
ATOM 654 C C . PRO A 1 83 ? -31.406 9.326 49.802 1.00 44.03 83 PRO A C 1
ATOM 656 O O . PRO A 1 83 ? -31.195 8.164 49.462 1.00 44.03 83 PRO A O 1
ATOM 659 N N . SER A 1 84 ? -31.568 10.324 48.938 1.00 40.59 84 SER A N 1
ATOM 660 C CA . SER A 1 84 ? -31.295 10.246 47.511 1.00 40.59 84 SER A CA 1
ATOM 661 C C . SER A 1 84 ? -29.864 9.744 47.307 1.00 40.59 84 SER A C 1
ATOM 663 O O . SER A 1 84 ? -28.896 10.445 47.612 1.00 40.59 84 SER A O 1
ATOM 665 N N . ALA A 1 85 ? -29.731 8.503 46.837 1.00 43.72 85 ALA A N 1
ATOM 666 C CA . ALA A 1 85 ? -28.476 7.960 46.354 1.00 43.72 85 ALA A CA 1
ATOM 667 C C . ALA A 1 85 ? -28.077 8.770 45.115 1.00 43.72 85 ALA A C 1
ATOM 669 O O . ALA A 1 85 ? -28.553 8.525 44.008 1.00 43.72 85 ALA A O 1
ATOM 670 N N . GLN A 1 86 ? -27.241 9.786 45.328 1.00 44.22 86 GLN A N 1
ATOM 671 C CA . GLN A 1 86 ? -26.633 10.563 44.261 1.00 44.22 86 GLN A CA 1
ATOM 672 C C . GLN A 1 86 ? -25.884 9.611 43.330 1.00 44.22 86 GLN A C 1
ATOM 674 O O . GLN A 1 86 ? -24.894 8.977 43.688 1.00 44.22 86 GLN A O 1
ATOM 679 N N . SER A 1 87 ? -26.406 9.502 42.117 1.00 49.25 87 SER A N 1
ATOM 680 C CA . SER A 1 87 ? -25.840 8.788 40.988 1.00 49.25 87 SER A CA 1
ATOM 681 C C . SER A 1 87 ? -24.471 9.367 40.617 1.00 49.25 87 SER A C 1
ATOM 683 O O . SER A 1 87 ? -24.380 10.344 39.878 1.00 49.25 87 SER A O 1
ATOM 685 N N . VAL A 1 88 ? -23.398 8.733 41.093 1.00 49.81 88 VAL A N 1
ATOM 686 C CA . VAL A 1 88 ? -21.997 9.035 40.721 1.00 49.81 88 VAL A CA 1
ATOM 687 C C . VAL A 1 88 ? -21.599 8.362 39.382 1.00 49.81 88 VAL A C 1
ATOM 689 O O . VAL A 1 88 ? -20.440 8.359 38.986 1.00 49.81 88 VAL A O 1
ATOM 692 N N . GLY A 1 89 ? -22.550 7.769 38.647 1.00 50.28 89 GLY A N 1
ATOM 693 C CA . GLY A 1 89 ? -22.276 6.907 37.483 1.00 50.28 89 GLY A CA 1
ATOM 694 C C . GLY A 1 89 ? -22.216 7.589 36.108 1.00 50.28 89 GLY A C 1
ATOM 695 O O . GLY A 1 89 ? -21.782 6.963 35.138 1.00 50.28 89 GLY A O 1
ATOM 696 N N . THR A 1 90 ? -22.644 8.847 35.977 1.00 53.44 90 THR A N 1
ATOM 697 C CA . THR A 1 90 ? -22.898 9.436 34.646 1.00 53.44 90 THR A CA 1
ATOM 698 C C . THR A 1 90 ? -21.633 9.966 33.959 1.00 53.44 90 THR A C 1
ATOM 700 O O . THR A 1 90 ? -21.531 9.889 32.738 1.00 53.44 90 THR A O 1
ATOM 703 N N . GLN A 1 91 ? -20.629 10.434 34.714 1.00 54.69 91 GLN A N 1
ATOM 704 C CA . GLN A 1 91 ? -19.383 10.971 34.139 1.00 54.69 91 GLN A CA 1
ATOM 705 C C . GLN A 1 91 ? -18.454 9.864 33.601 1.00 54.69 91 GLN A C 1
ATOM 707 O O . GLN A 1 91 ? -17.970 9.966 32.476 1.00 54.69 91 GLN A O 1
ATOM 712 N N . ASN A 1 92 ? -18.290 8.752 34.333 1.00 59.28 92 ASN A N 1
ATOM 713 C CA . ASN A 1 92 ? -17.463 7.619 33.883 1.00 59.28 92 ASN A CA 1
ATOM 714 C C . ASN A 1 92 ? -18.040 6.894 32.657 1.00 59.28 92 ASN A C 1
ATOM 716 O O . ASN A 1 92 ? -17.284 6.351 31.852 1.00 59.28 92 ASN A O 1
ATOM 720 N N . SER A 1 93 ? -19.368 6.862 32.520 1.00 61.28 93 SER A N 1
ATOM 721 C CA . SER A 1 93 ? -20.034 6.170 31.410 1.00 61.28 93 SER A CA 1
ATOM 722 C C . SER A 1 93 ? -19.821 6.904 30.083 1.00 61.28 93 SER A C 1
ATOM 724 O O . SER A 1 93 ? -19.481 6.268 29.089 1.00 61.28 93 SER A O 1
ATOM 726 N N . GLY A 1 94 ? -19.920 8.240 30.078 1.00 63.25 94 GLY A N 1
ATOM 727 C CA . GLY A 1 94 ? -19.643 9.055 28.889 1.00 63.25 94 GLY A CA 1
ATOM 728 C C . GLY A 1 94 ? -18.178 8.989 28.448 1.00 63.25 94 GLY A C 1
ATOM 729 O O . GLY A 1 94 ? -17.902 8.846 27.262 1.00 63.25 94 GLY A O 1
ATOM 730 N N . GLN A 1 95 ? -17.241 9.001 29.401 1.00 69.06 95 GLN A N 1
ATOM 731 C CA . GLN A 1 95 ? -15.804 8.971 29.113 1.00 69.06 95 GLN A CA 1
ATOM 732 C C . GLN A 1 95 ? -15.332 7.608 28.566 1.00 69.06 95 GLN A C 1
ATOM 734 O O . GLN A 1 95 ? -14.573 7.552 27.598 1.00 69.06 95 GLN A O 1
ATOM 739 N N . ARG A 1 96 ? -15.847 6.496 29.111 1.00 68.06 96 ARG A N 1
ATOM 740 C CA . ARG A 1 96 ? -15.606 5.149 28.554 1.00 68.06 96 ARG A CA 1
ATOM 741 C C . ARG A 1 96 ? -16.241 4.966 27.177 1.00 68.06 96 ARG A C 1
ATOM 743 O O . ARG A 1 96 ? -15.674 4.296 26.316 1.00 68.06 96 ARG A O 1
ATOM 750 N N . MET A 1 97 ? -17.409 5.565 26.951 1.00 68.25 97 MET A N 1
ATOM 751 C CA . MET A 1 97 ? -18.067 5.529 25.646 1.00 68.25 97 MET A CA 1
ATOM 752 C C . MET A 1 97 ? -17.248 6.288 24.593 1.00 68.25 97 MET A C 1
ATOM 754 O O . MET A 1 97 ? -17.067 5.788 23.491 1.00 68.25 97 MET A O 1
ATOM 758 N N . THR A 1 98 ? -16.655 7.434 24.937 1.00 82.62 98 THR A N 1
ATOM 759 C CA . THR A 1 98 ? -15.741 8.139 24.022 1.00 82.62 98 THR A CA 1
ATOM 760 C C . THR A 1 98 ? -14.446 7.368 23.758 1.00 82.62 98 THR A C 1
ATOM 762 O O . THR A 1 98 ? -13.983 7.336 22.623 1.00 82.62 98 THR A O 1
ATOM 765 N N . GLU A 1 99 ? -13.882 6.698 24.767 1.00 86.56 99 GLU A N 1
ATOM 766 C CA . GLU A 1 99 ? -12.655 5.903 24.616 1.00 86.56 99 GLU A CA 1
ATOM 767 C C . GLU A 1 99 ? -12.862 4.693 23.693 1.00 86.56 99 GLU A C 1
ATOM 769 O O . GLU A 1 99 ? -12.078 4.463 22.776 1.00 86.56 99 GLU A O 1
ATOM 774 N N . THR A 1 100 ? -13.956 3.954 23.885 1.00 87.44 100 THR A N 1
ATOM 775 C CA . THR A 1 100 ? -14.304 2.795 23.043 1.00 87.44 100 THR A CA 1
ATOM 776 C C . THR A 1 100 ? -14.591 3.191 21.595 1.00 87.44 100 THR A C 1
ATOM 778 O O . THR A 1 100 ? -14.188 2.480 20.672 1.00 87.44 100 THR A O 1
ATOM 781 N N . VAL A 1 101 ? -15.212 4.353 21.371 1.00 92.06 101 VAL A N 1
ATOM 782 C CA . VAL A 1 101 ? -15.407 4.911 20.025 1.00 92.06 101 VAL A CA 1
ATOM 783 C C . VAL A 1 101 ? -14.065 5.246 19.370 1.00 92.06 101 VAL A C 1
ATOM 785 O O . VAL A 1 101 ? -13.850 4.866 18.221 1.00 92.06 101 VAL A O 1
ATOM 788 N N . ILE A 1 102 ? -13.139 5.894 20.084 1.00 92.44 102 ILE A N 1
ATOM 789 C CA . ILE A 1 102 ? -11.803 6.215 19.550 1.00 92.44 102 ILE A CA 1
ATOM 790 C C . ILE A 1 102 ? -11.022 4.936 19.230 1.00 92.44 102 ILE A C 1
ATOM 792 O O . ILE A 1 102 ? -10.492 4.807 18.130 1.00 92.44 102 ILE A O 1
ATOM 796 N N . GLN A 1 103 ? -11.005 3.951 20.132 1.00 93.56 103 GLN A N 1
ATOM 797 C CA . GLN A 1 103 ? -10.355 2.659 19.879 1.00 93.56 103 GLN A CA 1
ATOM 798 C C . GLN A 1 103 ? -10.946 1.953 18.654 1.00 93.56 103 GLN A C 1
ATOM 800 O O . GLN A 1 103 ? -10.208 1.406 17.836 1.00 93.56 103 GLN A O 1
ATOM 805 N N . THR A 1 104 ? -12.270 2.010 18.484 1.00 95.31 104 THR A N 1
ATOM 806 C CA . THR A 1 104 ? -12.943 1.476 17.293 1.00 95.31 104 THR A CA 1
ATOM 807 C C . THR A 1 104 ? -12.453 2.177 16.028 1.00 95.31 104 THR A C 1
ATOM 809 O O . THR A 1 104 ? -12.122 1.504 15.054 1.00 95.31 104 THR A O 1
ATOM 812 N N . LYS A 1 105 ? -12.355 3.512 16.042 1.00 96.06 105 LYS A N 1
ATOM 813 C CA . LYS A 1 105 ? -11.855 4.301 14.908 1.00 96.06 105 LYS A CA 1
ATOM 814 C C . LYS A 1 105 ? -10.406 3.967 14.559 1.00 96.06 105 LYS A C 1
ATOM 816 O O . LYS A 1 105 ? -10.115 3.769 13.384 1.00 96.06 105 LYS A O 1
ATOM 821 N N . ILE A 1 106 ? -9.537 3.807 15.560 1.00 96.19 106 ILE A N 1
ATOM 822 C CA . ILE A 1 106 ? -8.154 3.347 15.366 1.00 96.19 106 ILE A CA 1
ATOM 823 C C . ILE A 1 106 ? -8.159 1.989 14.654 1.00 96.19 106 ILE A C 1
ATOM 825 O O . ILE A 1 106 ? -7.594 1.854 13.571 1.00 96.19 106 ILE A O 1
ATOM 829 N N . VAL A 1 107 ? -8.855 0.991 15.208 1.00 96.38 107 VAL A N 1
ATOM 830 C CA . VAL A 1 107 ? -8.906 -0.363 14.630 1.00 96.38 107 VAL A CA 1
ATOM 831 C C . VAL A 1 107 ? -9.413 -0.340 13.187 1.00 96.38 107 VAL A C 1
ATOM 833 O O . VAL A 1 107 ? -8.828 -0.998 12.327 1.00 96.38 107 VAL A O 1
ATOM 836 N N . VAL A 1 108 ? -10.464 0.432 12.905 1.00 97.44 108 VAL A N 1
ATOM 837 C CA . VAL A 1 108 ? -11.045 0.556 11.562 1.00 97.44 108 VAL A CA 1
ATOM 838 C C . VAL A 1 108 ? -10.077 1.217 10.585 1.00 97.44 108 VAL A C 1
ATOM 840 O O . VAL A 1 108 ? -9.922 0.715 9.472 1.00 97.44 108 VAL A O 1
ATOM 843 N N . ALA A 1 109 ? -9.379 2.278 10.991 1.00 97.75 109 ALA A N 1
ATOM 844 C CA . ALA A 1 109 ? -8.423 2.975 10.136 1.00 97.75 109 ALA A CA 1
ATOM 845 C C . ALA A 1 109 ? -7.239 2.062 9.758 1.00 97.75 109 ALA A C 1
ATOM 847 O O . ALA A 1 109 ? -6.919 1.902 8.577 1.00 97.75 109 ALA A O 1
ATOM 848 N N . TYR A 1 110 ? -6.660 1.358 10.739 1.00 97.81 110 TYR A N 1
ATOM 849 C CA . TYR A 1 110 ? -5.604 0.368 10.498 1.00 97.81 110 TYR A CA 1
ATOM 850 C C . TYR A 1 110 ? -6.080 -0.789 9.611 1.00 97.81 110 TYR A C 1
ATOM 852 O O . TYR A 1 110 ? -5.400 -1.153 8.651 1.00 97.81 110 TYR A O 1
ATOM 860 N N . ALA A 1 111 ? -7.253 -1.357 9.894 1.00 97.19 111 ALA A N 1
ATOM 861 C CA . ALA A 1 111 ? -7.834 -2.441 9.106 1.00 97.19 111 ALA A CA 1
ATOM 862 C C . ALA A 1 111 ? -8.102 -2.029 7.650 1.00 97.19 111 ALA A C 1
ATOM 864 O O . ALA A 1 111 ? -7.806 -2.791 6.728 1.00 97.19 111 ALA A O 1
ATOM 865 N N . THR A 1 112 ? -8.606 -0.812 7.443 1.00 97.94 112 THR A N 1
ATOM 866 C CA . THR A 1 112 ? -8.857 -0.241 6.113 1.00 97.94 112 THR A CA 1
ATOM 867 C C . THR A 1 112 ? -7.552 -0.078 5.342 1.00 97.94 112 THR A C 1
ATOM 869 O O . THR A 1 112 ? -7.456 -0.532 4.201 1.00 97.94 112 THR A O 1
ATOM 872 N N . HIS A 1 113 ? -6.512 0.479 5.975 1.00 97.81 113 HIS A N 1
ATOM 873 C CA . HIS A 1 113 ? -5.189 0.582 5.360 1.00 97.81 113 HIS A CA 1
ATOM 874 C C . HIS A 1 113 ? -4.645 -0.795 4.945 1.00 97.81 113 HIS A C 1
ATOM 876 O O . HIS A 1 113 ? -4.239 -0.975 3.797 1.00 97.81 113 HIS A O 1
ATOM 882 N N . LEU A 1 114 ? -4.682 -1.783 5.849 1.00 96.69 114 LEU A N 1
ATOM 883 C CA . LEU A 1 114 ? -4.206 -3.140 5.565 1.00 96.69 114 LEU A CA 1
ATOM 884 C C . LEU A 1 114 ? -4.978 -3.778 4.404 1.00 96.69 114 LEU A C 1
ATOM 886 O O . LEU A 1 114 ? -4.362 -4.365 3.520 1.00 96.69 114 LEU A O 1
ATOM 890 N N . MET A 1 115 ? -6.303 -3.641 4.375 1.00 97.19 115 MET A N 1
ATOM 891 C CA . MET A 1 115 ? -7.149 -4.171 3.302 1.00 97.19 115 MET A CA 1
ATOM 892 C C . MET A 1 115 ? -6.777 -3.581 1.936 1.00 97.19 115 MET A C 1
ATOM 894 O O . MET A 1 115 ? -6.560 -4.339 0.989 1.00 97.19 115 MET A O 1
ATOM 898 N N . HIS A 1 116 ? -6.596 -2.260 1.833 1.00 97.56 116 HIS A N 1
ATOM 899 C CA . HIS A 1 116 ? -6.127 -1.651 0.587 1.00 97.56 116 HIS A CA 1
ATOM 900 C C . HIS A 1 116 ? -4.716 -2.116 0.211 1.00 97.56 116 HIS A C 1
ATOM 902 O O . HIS A 1 116 ? -4.467 -2.415 -0.957 1.00 97.56 116 HIS A O 1
ATOM 908 N N . THR A 1 117 ? -3.808 -2.252 1.180 1.00 96.00 117 THR A N 1
ATOM 909 C CA . THR A 1 117 ? -2.469 -2.805 0.935 1.00 96.00 117 THR A CA 1
ATOM 910 C C . THR A 1 117 ? -2.537 -4.240 0.405 1.00 96.00 117 THR A C 1
ATOM 912 O O . THR A 1 117 ? -1.811 -4.573 -0.528 1.00 96.00 117 THR A O 1
ATOM 915 N N . LEU A 1 118 ? -3.452 -5.079 0.900 1.00 95.44 118 LEU A N 1
ATOM 916 C CA . LEU A 1 118 ? -3.661 -6.430 0.366 1.00 95.44 118 LEU A CA 1
ATOM 917 C C . LEU A 1 118 ? -4.185 -6.415 -1.077 1.00 95.44 118 LEU A C 1
ATOM 919 O O . LEU A 1 118 ? -3.718 -7.212 -1.887 1.00 95.44 118 LEU A O 1
ATOM 923 N N . HIS A 1 119 ? -5.082 -5.491 -1.439 1.00 95.44 119 HIS A N 1
ATOM 924 C CA . HIS A 1 119 ? -5.495 -5.317 -2.839 1.00 95.44 119 HIS A CA 1
ATOM 925 C C . HIS A 1 119 ? -4.325 -4.921 -3.751 1.00 95.44 119 HIS A C 1
ATOM 927 O O . HIS A 1 119 ? -4.232 -5.418 -4.878 1.00 95.44 119 HIS A O 1
ATOM 933 N N . ILE A 1 120 ? -3.423 -4.058 -3.269 1.00 93.81 120 ILE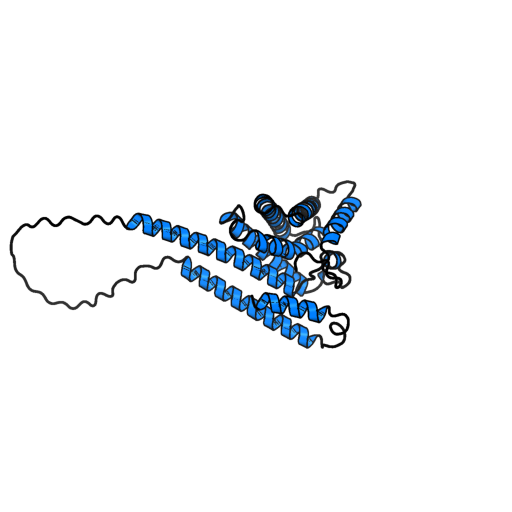 A N 1
ATOM 934 C CA . ILE A 1 120 ? -2.201 -3.681 -3.994 1.00 93.81 120 ILE A CA 1
ATOM 935 C C . ILE A 1 120 ? -1.301 -4.906 -4.168 1.00 93.81 120 ILE A C 1
ATOM 937 O O . ILE A 1 120 ? -0.856 -5.169 -5.279 1.00 93.81 120 ILE A O 1
ATOM 941 N N . LEU A 1 121 ? -1.068 -5.685 -3.109 1.00 91.75 121 LEU A N 1
ATOM 942 C CA . LEU A 1 121 ? -0.227 -6.885 -3.162 1.00 91.75 121 LEU A CA 1
ATOM 943 C C . LEU A 1 121 ? -0.818 -7.990 -4.047 1.00 91.75 121 LEU A C 1
ATOM 945 O O . LEU A 1 121 ? -0.071 -8.716 -4.695 1.00 91.75 121 LEU A O 1
ATOM 949 N N . LEU A 1 122 ? -2.143 -8.112 -4.116 1.00 91.69 122 LEU A N 1
ATOM 950 C CA . LEU A 1 122 ? -2.814 -9.097 -4.965 1.00 91.69 122 LEU A CA 1
ATOM 951 C C . LEU A 1 122 ? -2.615 -8.815 -6.466 1.00 91.69 122 LEU A C 1
ATOM 953 O O . LEU A 1 122 ? -2.513 -9.745 -7.269 1.00 91.69 122 LEU A O 1
ATOM 957 N N . ASN A 1 123 ? -2.563 -7.535 -6.843 1.00 82.81 123 ASN A N 1
ATOM 958 C CA . ASN A 1 123 ? -2.532 -7.093 -8.242 1.00 82.81 123 ASN A CA 1
ATOM 959 C C . ASN A 1 123 ? -1.162 -6.577 -8.706 1.00 82.81 123 ASN A C 1
ATOM 961 O O . ASN A 1 123 ? -0.929 -6.464 -9.909 1.00 82.81 123 ASN A O 1
ATOM 965 N N . GLY A 1 124 ? -0.289 -6.212 -7.770 1.00 77.00 124 GLY A N 1
ATOM 966 C CA . GLY A 1 124 ? 0.964 -5.515 -8.019 1.00 77.00 124 GLY A CA 1
ATOM 967 C C . GLY A 1 124 ? 2.201 -6.393 -7.911 1.00 77.00 124 GLY A C 1
ATOM 968 O O . GLY A 1 124 ? 2.180 -7.509 -7.396 1.00 77.00 124 GLY A O 1
ATOM 969 N N . LYS A 1 125 ? 3.322 -5.850 -8.387 1.00 80.06 125 LYS A N 1
ATOM 970 C CA . LYS A 1 125 ? 4.641 -6.463 -8.209 1.00 80.06 125 LYS A CA 1
ATOM 971 C C . LYS A 1 125 ? 5.176 -6.148 -6.819 1.00 80.06 125 LYS A C 1
ATOM 973 O O . LYS A 1 125 ? 5.129 -5.002 -6.380 1.00 80.06 125 LYS A O 1
ATOM 978 N N . TRP A 1 126 ? 5.721 -7.164 -6.159 1.00 83.50 126 TRP A N 1
ATOM 979 C CA . TRP A 1 126 ? 6.250 -7.035 -4.799 1.00 83.50 126 TRP A CA 1
ATOM 980 C C . TRP A 1 126 ? 7.693 -6.524 -4.783 1.00 83.50 126 TRP A C 1
ATOM 982 O O . TRP A 1 126 ? 8.122 -5.919 -3.806 1.00 83.50 126 TRP A O 1
ATOM 992 N N . ASP A 1 127 ? 8.439 -6.743 -5.871 1.00 84.38 127 ASP A N 1
ATOM 993 C CA . ASP A 1 127 ? 9.814 -6.271 -6.012 1.00 84.38 127 ASP A CA 1
ATOM 994 C C . ASP A 1 127 ? 9.843 -4.803 -6.482 1.00 84.38 127 ASP A C 1
ATOM 996 O O . ASP A 1 127 ? 9.426 -4.524 -7.613 1.00 84.38 127 ASP A O 1
ATOM 1000 N N . PRO A 1 128 ? 10.366 -3.858 -5.676 1.00 83.00 128 PRO A N 1
ATOM 1001 C CA . PRO A 1 128 ? 10.350 -2.435 -6.012 1.00 83.00 128 PRO A CA 1
ATOM 1002 C C . PRO A 1 128 ? 11.177 -2.105 -7.261 1.00 83.00 128 PRO A C 1
ATOM 1004 O O . PRO A 1 128 ? 10.857 -1.158 -7.976 1.00 83.00 128 PRO A O 1
ATOM 1007 N N . ILE A 1 129 ? 12.219 -2.887 -7.567 1.00 86.25 129 ILE A N 1
ATOM 1008 C CA . ILE A 1 129 ? 13.022 -2.691 -8.782 1.00 86.25 129 ILE A CA 1
ATOM 1009 C C . ILE A 1 129 ? 12.261 -3.169 -10.021 1.00 86.25 129 ILE A C 1
ATOM 1011 O O . ILE A 1 129 ? 12.119 -2.407 -10.972 1.00 86.25 129 ILE A O 1
ATOM 1015 N N . SER A 1 130 ? 11.685 -4.372 -9.991 1.00 83.94 130 SER A N 1
ATOM 1016 C CA . SER A 1 130 ? 10.847 -4.895 -11.084 1.00 83.94 130 SER A CA 1
ATOM 1017 C C . SER A 1 130 ? 9.612 -4.028 -11.345 1.00 83.94 130 SER A C 1
ATOM 1019 O O . SER A 1 130 ? 9.124 -3.952 -12.477 1.00 83.94 130 SER A O 1
ATOM 1021 N N . LEU A 1 131 ? 9.103 -3.378 -10.296 1.00 84.12 131 LEU A N 1
ATOM 1022 C CA . LEU A 1 131 ? 8.046 -2.380 -10.375 1.00 84.12 131 LEU A CA 1
ATOM 1023 C C . LEU A 1 131 ? 8.517 -1.121 -11.129 1.00 84.12 131 LEU A C 1
ATOM 1025 O O . LEU A 1 131 ? 7.815 -0.665 -12.025 1.00 84.12 131 LEU A O 1
ATOM 1029 N N . LEU A 1 132 ? 9.712 -0.597 -10.824 1.00 82.56 132 LEU A N 1
ATOM 1030 C CA . LEU A 1 132 ? 10.307 0.572 -11.498 1.00 82.56 132 LEU A CA 1
ATOM 1031 C C . LEU A 1 132 ? 10.740 0.311 -12.944 1.00 82.56 132 LEU A C 1
ATOM 1033 O O . LEU A 1 132 ? 10.636 1.209 -13.788 1.00 82.56 132 LEU A O 1
ATOM 1037 N N . ASP A 1 133 ? 11.254 -0.881 -13.231 1.00 84.12 133 ASP A N 1
ATOM 1038 C CA . ASP A 1 133 ? 11.700 -1.256 -14.573 1.00 84.12 133 ASP A CA 1
ATOM 1039 C C . ASP A 1 133 ? 10.515 -1.349 -15.546 1.00 84.12 133 ASP A C 1
ATOM 1041 O O . ASP A 1 133 ? 10.635 -0.910 -16.685 1.00 84.12 133 ASP A O 1
ATOM 1045 N N . ASP A 1 134 ? 9.361 -1.842 -15.077 1.00 79.38 134 ASP A N 1
ATOM 1046 C CA . ASP A 1 134 ? 8.127 -2.008 -15.866 1.00 79.38 134 ASP A CA 1
ATOM 1047 C C . ASP A 1 134 ? 8.324 -2.755 -17.205 1.00 79.38 134 ASP A C 1
ATOM 1049 O O . ASP A 1 134 ? 7.750 -2.417 -18.236 1.00 79.38 134 ASP A O 1
ATOM 1053 N N . ASN A 1 135 ? 9.150 -3.806 -17.199 1.00 77.00 135 ASN A N 1
ATOM 1054 C CA . ASN A 1 135 ? 9.524 -4.551 -18.412 1.00 77.00 135 ASN A CA 1
ATOM 1055 C C . ASN A 1 135 ? 8.347 -5.228 -19.154 1.00 77.00 135 ASN A C 1
ATOM 1057 O O . ASN A 1 135 ? 8.502 -5.641 -20.300 1.00 77.00 135 ASN A O 1
ATOM 1061 N N . ASP A 1 136 ? 7.194 -5.384 -18.504 1.00 76.44 136 ASP A N 1
ATOM 1062 C CA . ASP A 1 136 ? 5.979 -6.043 -19.002 1.00 76.44 136 ASP A CA 1
ATOM 1063 C C . ASP A 1 136 ? 4.848 -5.057 -19.351 1.00 76.44 136 ASP A C 1
ATOM 1065 O O . ASP A 1 136 ? 3.737 -5.495 -19.649 1.00 76.44 136 ASP A O 1
ATOM 1069 N N . LEU A 1 137 ? 5.116 -3.742 -19.332 1.00 82.00 137 LEU A N 1
ATOM 1070 C CA . LEU A 1 137 ? 4.127 -2.685 -19.586 1.00 82.00 137 LEU A CA 1
ATOM 1071 C C . LEU A 1 137 ? 2.915 -2.745 -18.638 1.00 82.00 137 LEU A C 1
ATOM 1073 O O . LEU A 1 137 ? 1.809 -2.325 -19.001 1.00 82.00 137 LEU A O 1
ATOM 1077 N N . TRP A 1 138 ? 3.103 -3.254 -17.415 1.00 84.31 138 TRP A N 1
ATOM 1078 C CA . TRP A 1 138 ? 2.038 -3.381 -16.422 1.00 84.31 138 TRP A CA 1
ATOM 1079 C C . TRP A 1 138 ? 1.384 -2.035 -16.097 1.00 84.31 138 TRP A C 1
ATOM 1081 O O . TRP A 1 138 ? 0.178 -2.001 -15.856 1.00 84.31 138 TRP A O 1
ATOM 1091 N N . ILE A 1 139 ? 2.116 -0.918 -16.188 1.00 84.12 139 ILE A N 1
ATOM 1092 C CA . ILE A 1 139 ? 1.577 0.445 -16.004 1.00 84.12 139 ILE A CA 1
ATOM 1093 C C . ILE A 1 139 ? 0.393 0.753 -16.943 1.00 84.12 139 ILE A C 1
ATOM 1095 O O . ILE A 1 139 ? -0.468 1.564 -16.613 1.00 84.12 139 ILE A O 1
ATOM 1099 N N . SER A 1 140 ? 0.293 0.086 -18.096 1.00 84.38 140 SER A N 1
ATOM 1100 C CA . SER A 1 140 ? -0.815 0.282 -19.047 1.00 84.38 140 SER A CA 1
ATOM 1101 C C . SER A 1 140 ? -2.020 -0.640 -18.797 1.00 84.38 140 SER A C 1
ATOM 1103 O O . SER A 1 140 ? -2.983 -0.624 -19.561 1.00 84.38 140 SER A O 1
ATOM 1105 N N . SER A 1 141 ? -1.973 -1.478 -17.758 1.00 87.06 141 SER A N 1
ATOM 1106 C CA . SER A 1 141 ? -2.997 -2.487 -17.467 1.00 87.06 141 SER A CA 1
ATOM 1107 C C . SER A 1 141 ? -4.139 -1.963 -16.589 1.00 87.06 141 SER A C 1
ATOM 1109 O O . SER A 1 141 ? -3.977 -1.042 -15.786 1.00 87.06 141 SER A O 1
ATOM 1111 N N . GLN A 1 142 ? -5.293 -2.634 -16.644 1.00 87.81 142 GLN A N 1
ATOM 1112 C CA . GLN A 1 142 ? -6.404 -2.348 -15.730 1.00 87.81 142 GLN A CA 1
ATOM 1113 C C . GLN A 1 142 ? -6.054 -2.667 -14.265 1.00 87.81 142 GLN A C 1
ATOM 1115 O O . GLN A 1 142 ? -6.500 -1.964 -13.357 1.00 87.81 142 GLN A O 1
ATOM 1120 N N . SER A 1 143 ? -5.221 -3.688 -14.026 1.00 86.62 143 SER A N 1
ATOM 1121 C CA . SER A 1 143 ? -4.717 -4.023 -12.688 1.00 86.62 143 SER A CA 1
ATOM 1122 C C . SER A 1 143 ? -3.895 -2.890 -12.076 1.00 86.62 143 SER A C 1
ATOM 1124 O O . SER A 1 143 ? -4.004 -2.649 -10.877 1.00 86.62 143 SER A O 1
ATOM 1126 N N . PHE A 1 144 ? -3.134 -2.146 -12.885 1.00 89.75 144 PHE A N 1
ATOM 1127 C CA . PHE A 1 144 ? -2.397 -0.974 -12.414 1.00 89.75 144 PHE A CA 1
ATOM 1128 C C . PHE A 1 144 ? -3.334 0.169 -12.009 1.00 89.75 144 PHE A C 1
ATOM 1130 O O . PHE A 1 144 ? -3.147 0.771 -10.951 1.00 89.75 144 PHE A O 1
ATOM 1137 N N . ILE A 1 145 ? -4.372 0.442 -12.807 1.00 89.88 145 ILE A N 1
ATOM 1138 C CA . ILE A 1 145 ? -5.374 1.473 -12.490 1.00 89.88 145 ILE A CA 1
ATOM 1139 C C . ILE A 1 145 ? -6.095 1.128 -11.182 1.00 89.88 145 ILE A C 1
ATOM 1141 O O . ILE A 1 145 ? -6.209 1.974 -10.294 1.00 89.88 145 ILE A O 1
ATOM 1145 N N . SER A 1 146 ? -6.533 -0.126 -11.036 1.00 91.62 146 SER A N 1
ATOM 1146 C CA . SER A 1 146 ? -7.167 -0.615 -9.809 1.00 91.62 146 SER A CA 1
ATOM 1147 C C . SER A 1 146 ? -6.230 -0.484 -8.603 1.00 91.62 146 SER A C 1
ATOM 1149 O O . SER A 1 146 ? -6.598 0.148 -7.611 1.00 91.62 146 SER A O 1
ATOM 1151 N N . ALA A 1 147 ? -4.993 -0.983 -8.704 1.00 92.69 147 ALA A N 1
ATOM 1152 C CA . ALA A 1 147 ? -4.014 -0.897 -7.624 1.00 92.69 147 ALA A CA 1
ATOM 1153 C C . ALA A 1 147 ? -3.689 0.560 -7.248 1.00 92.69 147 ALA A C 1
ATOM 1155 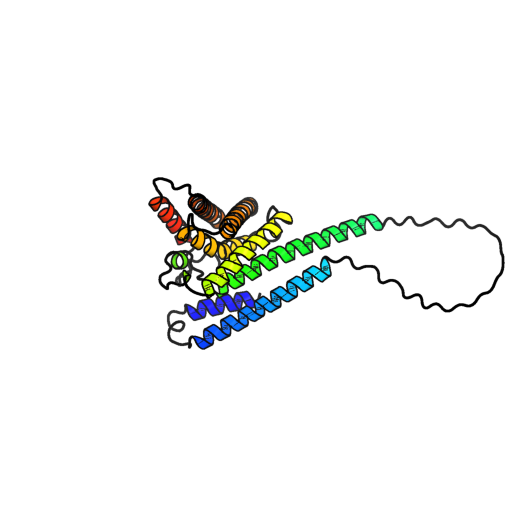O O . ALA A 1 147 ? -3.543 0.871 -6.068 1.00 92.69 147 ALA A O 1
ATOM 1156 N N . THR A 1 148 ? -3.646 1.471 -8.225 1.00 92.56 148 THR A N 1
ATOM 1157 C CA . THR A 1 148 ? -3.457 2.911 -7.989 1.00 92.56 148 THR A CA 1
ATOM 1158 C C . THR A 1 148 ? -4.608 3.497 -7.175 1.00 92.56 148 THR A C 1
ATOM 1160 O O . THR A 1 148 ? -4.363 4.249 -6.231 1.00 92.56 148 THR A O 1
ATOM 1163 N N . GLY A 1 149 ? -5.852 3.121 -7.490 1.00 94.31 149 GLY A N 1
ATOM 1164 C CA . GLY A 1 149 ? -7.023 3.491 -6.694 1.00 94.31 149 GLY A CA 1
ATOM 1165 C C . GLY A 1 149 ? -6.888 3.036 -5.239 1.00 94.31 149 GLY A C 1
ATOM 1166 O O . GLY A 1 149 ? -7.003 3.854 -4.328 1.00 94.31 149 GLY A O 1
ATOM 1167 N N . HIS A 1 150 ? -6.530 1.767 -5.016 1.00 96.19 150 HIS A N 1
ATOM 1168 C CA . HIS A 1 150 ? -6.289 1.257 -3.663 1.00 96.19 150 HIS A CA 1
ATOM 1169 C C . HIS A 1 150 ? -5.110 1.949 -2.968 1.00 96.19 150 HIS A C 1
ATOM 1171 O O . HIS A 1 150 ? -5.185 2.168 -1.767 1.00 96.19 150 HIS A O 1
ATOM 1177 N N . ALA A 1 151 ? -4.053 2.347 -3.678 1.00 95.75 151 ALA A N 1
ATOM 1178 C CA . ALA A 1 151 ? -2.928 3.068 -3.082 1.00 95.75 151 ALA A CA 1
ATOM 1179 C C . ALA A 1 151 ? -3.312 4.473 -2.594 1.00 95.75 151 ALA A C 1
ATOM 1181 O O . ALA A 1 151 ? -2.861 4.904 -1.531 1.00 95.75 151 ALA A O 1
ATOM 1182 N N . VAL A 1 152 ? -4.184 5.172 -3.327 1.00 96.62 152 VAL A N 1
ATOM 1183 C CA . VAL A 1 152 ? -4.740 6.455 -2.875 1.00 96.62 152 VAL A CA 1
ATOM 1184 C C . VAL A 1 152 ? -5.641 6.245 -1.656 1.00 96.62 152 VAL A C 1
ATOM 1186 O O . VAL A 1 152 ? -5.433 6.914 -0.647 1.00 96.62 152 VAL A O 1
ATOM 1189 N N . SER A 1 153 ? -6.563 5.278 -1.688 1.00 97.81 153 SER A N 1
ATOM 1190 C CA . SER A 1 153 ? -7.430 4.978 -0.536 1.00 97.81 153 SER A CA 1
ATOM 1191 C C . SER A 1 153 ? -6.654 4.469 0.687 1.00 97.81 153 SER A C 1
ATOM 1193 O O . SER A 1 153 ? -6.981 4.815 1.819 1.00 97.81 153 SER A O 1
ATOM 1195 N N . ALA A 1 154 ? -5.562 3.722 0.490 1.00 97.88 154 ALA A N 1
ATOM 1196 C CA . ALA A 1 154 ? -4.652 3.324 1.563 1.00 97.88 154 ALA A CA 1
ATOM 1197 C C . ALA A 1 154 ? -4.012 4.542 2.240 1.00 97.88 154 ALA A C 1
ATOM 1199 O O . ALA A 1 154 ? -3.862 4.549 3.460 1.00 97.88 154 ALA A O 1
ATOM 1200 N N . ALA A 1 155 ? -3.635 5.562 1.463 1.00 97.75 155 ALA A N 1
ATOM 1201 C CA . ALA A 1 155 ? -3.108 6.813 1.994 1.00 97.75 155 ALA A CA 1
ATOM 1202 C C . ALA A 1 155 ? -4.194 7.659 2.679 1.00 97.75 155 ALA A C 1
ATOM 1204 O O . ALA A 1 155 ? -3.897 8.354 3.645 1.00 97.75 155 ALA A O 1
ATOM 1205 N N . GLU A 1 156 ? -5.448 7.593 2.232 1.00 97.56 156 GLU A N 1
ATOM 1206 C CA . GLU A 1 156 ? -6.570 8.222 2.939 1.00 97.56 156 GLU A CA 1
ATOM 1207 C C . GLU A 1 156 ? -6.779 7.594 4.318 1.00 97.56 156 GLU A C 1
ATOM 1209 O O . GLU A 1 156 ? -6.760 8.324 5.305 1.00 97.56 156 GLU A O 1
ATOM 1214 N N . ALA A 1 157 ? -6.815 6.262 4.404 1.00 97.94 157 ALA A N 1
ATOM 1215 C CA . ALA A 1 157 ? -6.897 5.548 5.678 1.00 97.94 157 ALA A CA 1
ATOM 1216 C C . ALA A 1 157 ? -5.718 5.871 6.616 1.00 97.94 157 ALA A C 1
ATOM 1218 O O . ALA A 1 157 ? -5.882 5.919 7.830 1.00 97.94 157 ALA A O 1
ATOM 1219 N N . ILE A 1 158 ? -4.526 6.145 6.074 1.00 98.06 158 ILE A N 1
ATOM 1220 C CA . ILE A 1 158 ? -3.383 6.608 6.873 1.00 98.06 158 ILE A CA 1
ATOM 1221 C C . ILE A 1 158 ? -3.622 7.999 7.471 1.00 98.06 158 ILE A C 1
ATOM 1223 O O . ILE A 1 158 ? -3.150 8.251 8.576 1.00 98.06 158 ILE A O 1
ATOM 1227 N N . ASN A 1 159 ? -4.324 8.913 6.789 1.00 97.12 159 ASN A N 1
ATOM 1228 C CA . ASN A 1 159 ? -4.676 10.190 7.421 1.00 97.12 159 ASN A CA 1
ATOM 1229 C C . ASN A 1 159 ? -5.578 9.948 8.636 1.00 97.12 159 ASN A C 1
ATOM 1231 O O . ASN A 1 159 ? -5.291 10.505 9.689 1.00 97.12 159 ASN A O 1
ATOM 1235 N N . ASP A 1 160 ? -6.562 9.052 8.522 1.00 96.94 160 ASP A N 1
ATOM 1236 C CA . ASP A 1 160 ? -7.419 8.683 9.655 1.00 96.94 160 ASP A CA 1
ATOM 1237 C C . ASP A 1 160 ? -6.597 8.055 10.795 1.00 96.94 160 ASP A C 1
ATOM 1239 O O . ASP A 1 160 ? -6.792 8.390 11.961 1.00 96.94 160 ASP A O 1
ATOM 1243 N N . ILE A 1 161 ? -5.619 7.191 10.477 1.00 97.69 161 ILE A N 1
ATOM 1244 C CA . ILE A 1 161 ? -4.680 6.654 11.478 1.00 97.69 161 ILE A CA 1
ATOM 1245 C C . ILE A 1 161 ? -3.948 7.793 12.185 1.00 97.69 161 ILE A C 1
ATOM 1247 O O . ILE A 1 161 ? -3.905 7.804 13.405 1.00 97.69 161 ILE A O 1
ATOM 1251 N N . LEU A 1 162 ? -3.393 8.756 11.449 1.00 96.75 162 LEU A N 1
ATOM 1252 C CA . LEU A 1 162 ? -2.634 9.861 12.039 1.00 96.75 162 LEU A CA 1
ATOM 1253 C C . LEU A 1 162 ? -3.510 10.831 12.848 1.00 96.75 162 LEU A C 1
ATOM 1255 O O . LEU A 1 162 ? -2.991 11.487 13.750 1.00 96.75 162 LEU A O 1
ATOM 1259 N N . ASP A 1 163 ? -4.810 10.913 12.557 1.00 96.38 163 ASP A N 1
ATOM 1260 C CA . ASP A 1 163 ? -5.764 11.712 13.330 1.00 96.38 163 ASP A CA 1
ATOM 1261 C C . ASP A 1 163 ? -6.088 11.067 14.691 1.00 96.38 163 ASP A C 1
ATOM 1263 O O . ASP A 1 163 ? -6.269 11.779 15.682 1.00 96.38 163 ASP A O 1
ATOM 1267 N N . TYR A 1 164 ? -6.142 9.730 14.764 1.00 95.31 164 TYR A N 1
ATOM 1268 C CA . TYR A 1 164 ? -6.495 8.997 15.991 1.00 95.31 164 TYR A CA 1
ATOM 1269 C C . TYR A 1 164 ? -5.296 8.411 16.763 1.00 95.31 164 TYR A C 1
ATOM 1271 O O . TYR A 1 164 ? -5.395 8.206 17.972 1.00 95.31 164 TYR A O 1
ATOM 1279 N N . ASP A 1 165 ? -4.181 8.146 16.086 1.00 96.25 165 ASP A N 1
ATOM 1280 C CA . ASP A 1 165 ? -2.945 7.526 16.584 1.00 96.25 165 ASP A CA 1
ATOM 1281 C C . ASP A 1 165 ? -1.712 8.200 15.925 1.00 96.25 165 ASP A C 1
ATOM 1283 O O . ASP A 1 165 ? -1.048 7.621 15.057 1.00 96.25 165 ASP A O 1
ATOM 1287 N N . PRO A 1 166 ? -1.411 9.467 16.281 1.00 95.06 166 PRO A N 1
ATOM 1288 C CA . PRO A 1 166 ? -0.411 10.292 15.593 1.00 95.06 166 PRO A CA 1
ATOM 1289 C C . PRO A 1 166 ? 1.031 9.795 15.749 1.00 95.06 166 PRO A C 1
ATOM 1291 O O . PRO A 1 166 ? 1.892 10.147 14.939 1.00 95.06 166 PRO A O 1
ATOM 1294 N N . ASP A 1 167 ? 1.313 9.007 16.787 1.00 92.94 167 ASP A N 1
ATOM 1295 C CA . ASP A 1 167 ? 2.601 8.357 17.001 1.00 92.94 167 ASP A CA 1
ATOM 1296 C C . ASP A 1 167 ? 2.618 6.908 16.494 1.00 92.94 167 ASP A C 1
ATOM 1298 O O . ASP A 1 167 ? 3.661 6.266 16.548 1.00 92.94 167 ASP A O 1
ATOM 1302 N N . ILE A 1 168 ? 1.528 6.390 15.922 1.00 94.75 168 ILE A N 1
ATOM 1303 C CA . ILE A 1 168 ? 1.470 5.035 15.351 1.00 94.75 168 ILE A CA 1
ATOM 1304 C C . ILE A 1 168 ? 1.876 3.991 16.412 1.00 94.75 168 ILE A C 1
ATOM 1306 O O . ILE A 1 168 ? 2.646 3.053 16.172 1.00 94.75 168 ILE A O 1
ATOM 1310 N N . SER A 1 169 ? 1.409 4.198 17.641 1.00 93.38 169 SER A N 1
ATOM 1311 C CA . SER A 1 169 ? 1.761 3.376 18.798 1.00 93.38 169 SER A CA 1
ATOM 1312 C C . SER A 1 169 ? 0.920 2.102 18.886 1.00 93.38 169 SER A C 1
ATOM 1314 O O . SER A 1 169 ? 1.348 1.132 19.518 1.00 93.38 169 SER A O 1
ATOM 1316 N N . PHE A 1 170 ? -0.231 2.051 18.206 1.00 93.25 170 PHE A N 1
ATOM 1317 C CA . PHE A 1 170 ? -1.144 0.910 18.258 1.00 93.25 170 PHE A CA 1
ATOM 1318 C C . PHE A 1 170 ? -0.544 -0.374 17.664 1.00 93.25 170 PHE A C 1
ATOM 1320 O O . PHE A 1 170 ? -0.695 -1.455 18.238 1.00 93.25 170 PHE A O 1
ATOM 1327 N N . MET A 1 171 ? 0.153 -0.283 16.522 1.00 91.44 171 MET A N 1
ATOM 1328 C CA . MET A 1 171 ? 0.749 -1.453 15.854 1.00 91.44 171 MET A CA 1
ATOM 1329 C C . MET A 1 171 ? 2.056 -1.130 15.093 1.00 91.44 171 MET A C 1
ATOM 1331 O O . MET A 1 171 ? 2.169 -1.420 13.899 1.00 91.44 171 MET A O 1
ATOM 1335 N N . PRO A 1 172 ? 3.087 -0.578 15.755 1.00 87.94 172 PRO A N 1
ATOM 1336 C CA . PRO A 1 172 ? 4.235 0.046 15.088 1.00 87.94 172 PRO A CA 1
ATOM 1337 C C . PRO A 1 172 ? 5.050 -0.908 14.203 1.00 87.94 172 PRO A C 1
ATOM 1339 O O . PRO A 1 172 ? 5.483 -0.529 13.114 1.00 87.94 172 PRO A O 1
ATOM 1342 N N . PHE A 1 173 ? 5.253 -2.157 14.641 1.00 86.69 173 PHE A N 1
ATOM 1343 C CA . PHE A 1 173 ? 6.060 -3.131 13.896 1.00 86.69 173 PHE A CA 1
ATOM 1344 C C . PHE A 1 173 ? 5.382 -3.575 12.596 1.00 86.69 173 PHE A C 1
ATOM 1346 O O . PHE A 1 173 ? 5.938 -3.392 11.515 1.00 86.69 173 PHE A O 1
ATOM 1353 N N . PHE A 1 174 ? 4.169 -4.131 12.688 1.00 87.25 174 PHE A N 1
ATOM 1354 C CA . PHE A 1 174 ? 3.461 -4.637 11.511 1.00 87.25 174 PHE A CA 1
ATOM 1355 C C . PHE A 1 174 ? 3.020 -3.512 10.586 1.00 87.25 174 PHE A C 1
ATOM 1357 O O . PHE A 1 174 ? 3.153 -3.642 9.372 1.00 87.25 174 PHE A O 1
ATOM 1364 N N . PHE A 1 175 ? 2.538 -2.397 11.142 1.00 92.31 175 PHE A N 1
ATOM 1365 C CA . PHE A 1 175 ? 2.151 -1.258 10.324 1.00 92.31 175 PHE A CA 1
ATOM 1366 C C . PHE A 1 175 ? 3.329 -0.740 9.507 1.00 92.31 175 PHE A C 1
ATOM 1368 O O . PHE A 1 175 ? 3.165 -0.490 8.323 1.00 92.31 175 PHE A O 1
ATOM 1375 N N . GLY A 1 176 ? 4.531 -0.679 10.085 1.00 90.75 176 GLY A N 1
ATOM 1376 C CA . GLY A 1 176 ? 5.741 -0.301 9.363 1.00 90.75 176 GLY A CA 1
ATOM 1377 C C . GLY A 1 176 ? 6.006 -1.109 8.087 1.00 90.75 176 GLY A C 1
ATOM 1378 O O . GLY A 1 176 ? 6.443 -0.545 7.083 1.00 90.75 176 GLY A O 1
ATOM 1379 N N . ILE A 1 177 ? 5.718 -2.412 8.117 1.00 88.25 177 ILE A N 1
ATOM 1380 C CA . ILE A 1 177 ? 5.893 -3.322 6.977 1.00 88.25 177 ILE A CA 1
ATOM 1381 C C . ILE A 1 177 ? 4.829 -3.047 5.907 1.00 88.25 177 ILE A C 1
ATOM 1383 O O . ILE A 1 177 ? 5.170 -2.854 4.741 1.00 88.25 177 ILE A O 1
ATOM 1387 N N . TYR A 1 178 ? 3.552 -2.971 6.291 1.00 92.31 178 TYR A N 1
ATOM 1388 C CA . TYR A 1 178 ? 2.461 -2.721 5.339 1.00 92.31 178 TYR A CA 1
ATOM 1389 C C . TYR A 1 178 ? 2.475 -1.300 4.779 1.00 92.31 178 TYR A C 1
ATOM 1391 O O . TYR A 1 178 ? 2.182 -1.106 3.601 1.00 92.31 178 TYR A O 1
ATOM 1399 N N . LEU A 1 179 ? 2.888 -0.323 5.587 1.00 93.31 179 LEU A N 1
ATOM 1400 C CA . LEU A 1 179 ? 3.110 1.047 5.154 1.00 93.31 179 LEU A CA 1
ATOM 1401 C C . LEU A 1 179 ? 4.147 1.068 4.032 1.00 93.31 179 LEU A C 1
ATOM 1403 O O . LEU A 1 179 ? 3.915 1.696 3.001 1.00 93.31 179 LEU A O 1
ATOM 1407 N N . LEU A 1 180 ? 5.264 0.355 4.196 1.00 89.50 180 LEU A N 1
ATOM 1408 C CA . LEU A 1 180 ? 6.281 0.240 3.156 1.00 89.50 180 LEU A CA 1
ATOM 1409 C C . LEU A 1 180 ? 5.718 -0.436 1.897 1.00 89.50 180 LEU A C 1
ATOM 1411 O O . LEU A 1 180 ? 5.802 0.131 0.807 1.00 89.50 180 LEU A O 1
ATOM 1415 N N . GLN A 1 181 ? 5.123 -1.621 2.052 1.00 88.69 181 GLN A N 1
ATOM 1416 C CA . GLN A 1 181 ? 4.599 -2.424 0.943 1.00 88.69 181 GLN A CA 1
ATOM 1417 C C . GLN A 1 181 ? 3.539 -1.670 0.125 1.00 88.69 181 GLN A C 1
ATOM 1419 O O . GLN A 1 181 ? 3.616 -1.635 -1.102 1.00 88.69 181 GLN A O 1
ATOM 1424 N N . GLY A 1 182 ? 2.593 -1.000 0.789 1.00 90.94 182 GLY A N 1
ATOM 1425 C CA . GLY A 1 182 ? 1.560 -0.192 0.136 1.00 90.94 182 GLY A CA 1
ATOM 1426 C C . GLY A 1 182 ? 2.099 1.076 -0.541 1.00 90.94 182 GLY A C 1
ATOM 1427 O O . GLY A 1 182 ? 1.442 1.638 -1.416 1.00 90.94 182 GLY A O 1
ATOM 1428 N N . SER A 1 183 ? 3.309 1.521 -0.187 1.00 91.62 183 SER A N 1
ATOM 1429 C CA . SER A 1 183 ? 3.898 2.763 -0.703 1.00 91.62 183 SER A CA 1
ATOM 1430 C C . SER A 1 183 ? 4.694 2.600 -1.997 1.00 91.62 183 SER A C 1
ATOM 1432 O O . SER A 1 183 ? 4.935 3.595 -2.684 1.00 91.62 183 SER A O 1
ATOM 1434 N N . PHE A 1 184 ? 5.110 1.382 -2.359 1.00 89.62 184 PHE A N 1
ATOM 1435 C CA . PHE A 1 184 ? 5.924 1.161 -3.561 1.00 89.62 184 PHE A CA 1
ATOM 1436 C C . PHE A 1 184 ? 5.221 1.607 -4.844 1.00 89.62 184 PHE A C 1
ATOM 1438 O O . PHE A 1 184 ? 5.858 2.178 -5.729 1.00 89.62 184 PHE A O 1
ATOM 1445 N N . LEU A 1 185 ? 3.903 1.417 -4.933 1.00 90.81 185 LEU A N 1
ATOM 1446 C CA . LEU A 1 185 ? 3.143 1.830 -6.107 1.00 90.81 185 LEU A CA 1
ATOM 1447 C C . LEU A 1 185 ? 3.075 3.357 -6.247 1.00 90.81 185 LEU A C 1
ATOM 1449 O O . LEU A 1 185 ? 3.283 3.883 -7.337 1.00 90.81 185 LEU A O 1
ATOM 1453 N N . LEU A 1 186 ? 2.862 4.083 -5.146 1.00 91.25 186 LEU A N 1
ATOM 1454 C CA . LEU A 1 186 ? 2.889 5.551 -5.155 1.00 91.25 186 LEU A CA 1
ATOM 1455 C C . LEU A 1 186 ? 4.276 6.088 -5.522 1.00 91.25 186 LEU A C 1
ATOM 1457 O O . LEU A 1 186 ? 4.377 7.075 -6.248 1.00 91.25 186 LEU A O 1
ATOM 1461 N N . LEU A 1 187 ? 5.340 5.412 -5.078 1.00 89.19 187 LEU A N 1
ATOM 1462 C CA . LEU A 1 187 ? 6.707 5.733 -5.480 1.00 89.19 187 LEU A CA 1
ATOM 1463 C C . LEU A 1 187 ? 6.919 5.552 -6.988 1.00 89.19 187 LEU A C 1
ATOM 1465 O O . LEU A 1 187 ? 7.493 6.435 -7.621 1.00 89.19 187 LEU A O 1
ATOM 1469 N N . LEU A 1 188 ? 6.439 4.443 -7.564 1.00 87.62 188 LEU A N 1
ATOM 1470 C CA . LEU A 1 188 ? 6.489 4.205 -9.009 1.00 87.62 188 LEU A CA 1
ATOM 1471 C C . LEU A 1 188 ? 5.782 5.329 -9.771 1.00 87.62 188 LEU A C 1
ATOM 1473 O O . LEU A 1 188 ? 6.347 5.894 -10.704 1.00 87.62 188 LEU A O 1
ATOM 1477 N N . ILE A 1 189 ? 4.555 5.664 -9.367 1.00 87.31 189 ILE A N 1
ATOM 1478 C CA . ILE A 1 189 ? 3.756 6.698 -10.033 1.00 87.31 189 ILE A CA 1
ATOM 1479 C C . ILE A 1 189 ? 4.459 8.055 -9.936 1.00 87.31 189 ILE A C 1
ATOM 1481 O O . ILE A 1 189 ? 4.540 8.774 -10.929 1.00 87.31 189 ILE A O 1
ATOM 1485 N N . ALA A 1 190 ? 5.013 8.388 -8.768 1.00 86.94 190 ALA A N 1
ATOM 1486 C CA . ALA A 1 190 ? 5.791 9.606 -8.573 1.00 86.94 190 ALA A CA 1
ATOM 1487 C C . ALA A 1 190 ? 7.040 9.657 -9.475 1.00 86.94 190 ALA A C 1
ATOM 1489 O O . ALA A 1 190 ? 7.338 10.709 -10.037 1.00 86.94 190 ALA A O 1
ATOM 1490 N N . ASP A 1 191 ? 7.751 8.536 -9.645 1.00 83.62 191 ASP A N 1
ATOM 1491 C CA . ASP A 1 191 ? 8.952 8.444 -10.491 1.00 83.62 191 ASP A CA 1
ATOM 1492 C C . ASP A 1 191 ? 8.621 8.553 -11.991 1.00 83.62 191 ASP A C 1
ATOM 1494 O O . ASP A 1 191 ? 9.353 9.202 -12.743 1.00 83.62 191 ASP A O 1
ATOM 1498 N N . LYS A 1 192 ? 7.508 7.941 -12.421 1.00 82.50 192 LYS A N 1
ATOM 1499 C CA . LYS A 1 192 ? 7.103 7.851 -13.834 1.00 82.50 192 LYS A CA 1
ATOM 1500 C C . LYS A 1 192 ? 6.335 9.075 -14.326 1.00 82.50 192 LYS A C 1
ATOM 1502 O O . LYS A 1 192 ? 6.631 9.551 -15.414 1.00 82.50 192 LYS A O 1
ATOM 1507 N N . LEU A 1 193 ? 5.365 9.571 -13.554 1.00 79.38 193 LEU A N 1
ATOM 1508 C CA . LEU A 1 193 ? 4.527 10.708 -13.959 1.00 79.38 193 LEU A CA 1
ATOM 1509 C C . LEU A 1 193 ? 5.151 12.059 -13.604 1.00 79.38 193 LEU A C 1
ATOM 1511 O O . LEU A 1 193 ? 4.850 13.052 -14.255 1.00 79.38 193 LEU A O 1
ATOM 1515 N N . GLN A 1 194 ? 6.025 12.118 -12.594 1.00 80.94 194 GLN A N 1
ATOM 1516 C CA . GLN A 1 194 ? 6.728 13.345 -12.199 1.00 80.94 194 GLN A CA 1
ATOM 1517 C C . GLN A 1 194 ? 5.758 14.535 -12.055 1.00 80.94 194 GLN A C 1
ATOM 1519 O O . GLN A 1 194 ? 4.800 14.450 -11.289 1.00 80.94 194 GLN A O 1
ATOM 1524 N N . GLY A 1 195 ? 5.982 15.636 -12.782 1.00 76.31 195 GLY A N 1
ATOM 1525 C CA . GLY A 1 195 ? 5.129 16.829 -12.756 1.00 76.31 195 GLY A CA 1
ATOM 1526 C C . GLY A 1 195 ? 3.718 16.638 -13.328 1.00 76.31 195 GLY A C 1
ATOM 1527 O O . GLY A 1 195 ? 2.878 17.515 -13.155 1.00 76.31 195 GLY A O 1
ATOM 1528 N N . GLU A 1 196 ? 3.440 15.507 -13.977 1.00 82.88 196 GLU A N 1
ATOM 1529 C CA . GLU A 1 196 ? 2.127 15.151 -14.531 1.00 82.88 196 GLU A CA 1
ATOM 1530 C C . GLU A 1 196 ? 1.288 14.301 -13.561 1.00 82.88 196 GLU A C 1
ATOM 1532 O O . GLU A 1 196 ? 0.164 13.904 -13.875 1.00 82.88 196 GLU A O 1
ATOM 1537 N N . ALA A 1 197 ? 1.808 14.008 -12.363 1.00 84.50 197 ALA A N 1
ATOM 1538 C CA . ALA A 1 197 ? 1.068 13.264 -11.355 1.00 84.50 197 ALA A CA 1
ATOM 1539 C C . ALA A 1 197 ? -0.187 14.030 -10.901 1.00 84.50 197 ALA A C 1
ATOM 1541 O O . ALA A 1 197 ? -0.156 15.228 -10.613 1.00 84.50 197 ALA A O 1
ATOM 1542 N N . SER A 1 198 ? -1.306 13.312 -10.780 1.00 88.50 198 SER A N 1
ATOM 1543 C CA . SER A 1 198 ? -2.563 13.906 -10.316 1.00 88.50 198 SER A CA 1
ATOM 1544 C C . SER A 1 198 ? -2.459 14.447 -8.876 1.00 88.50 198 SER A C 1
ATOM 1546 O O . SER A 1 198 ? -1.740 13.873 -8.051 1.00 88.50 198 SER A O 1
ATOM 1548 N N . PRO A 1 199 ? -3.219 15.501 -8.509 1.00 90.88 199 PRO A N 1
ATOM 1549 C CA . PRO A 1 199 ? -3.169 16.078 -7.162 1.00 90.88 199 PRO A CA 1
ATOM 1550 C C . PRO A 1 199 ? -3.471 15.081 -6.033 1.00 90.88 199 PRO A C 1
ATOM 1552 O O . PRO A 1 199 ? -2.906 15.194 -4.946 1.00 90.88 199 PRO A O 1
ATOM 1555 N N . SER A 1 200 ? -4.334 14.090 -6.282 1.00 91.31 200 SER A N 1
ATOM 1556 C CA . SER A 1 200 ? -4.645 13.030 -5.314 1.00 91.31 200 SER A CA 1
ATOM 1557 C C . SER A 1 200 ? -3.432 12.146 -5.028 1.00 91.31 200 SER A C 1
ATOM 1559 O O . SER A 1 200 ? -3.160 11.852 -3.867 1.00 91.31 200 SER A O 1
ATOM 1561 N N . VAL A 1 201 ? -2.652 11.791 -6.053 1.00 90.75 201 VAL A N 1
ATOM 1562 C CA . VAL A 1 201 ? -1.399 11.036 -5.894 1.00 90.75 201 VAL A CA 1
ATOM 1563 C C . VAL A 1 201 ? -0.357 11.861 -5.141 1.00 90.75 201 VAL A C 1
ATOM 1565 O O . VAL A 1 201 ? 0.300 11.339 -4.244 1.00 90.75 201 VAL A O 1
ATOM 1568 N N . VAL A 1 202 ? -0.228 13.157 -5.445 1.00 91.81 202 VAL A N 1
ATOM 1569 C CA . VAL A 1 202 ? 0.689 14.052 -4.715 1.00 91.81 202 VAL A CA 1
ATOM 1570 C C . VAL A 1 202 ? 0.336 14.091 -3.225 1.00 91.81 202 VAL A C 1
ATOM 1572 O O . VAL A 1 202 ? 1.206 13.877 -2.379 1.00 91.81 202 VAL A O 1
ATOM 1575 N N . LYS A 1 203 ? -0.950 14.282 -2.903 1.00 94.81 203 LYS A N 1
ATOM 1576 C CA . LYS A 1 203 ? -1.458 14.252 -1.525 1.00 94.81 203 LYS A CA 1
ATOM 1577 C C . LYS A 1 203 ? -1.199 12.897 -0.856 1.00 94.81 203 LYS A C 1
ATOM 1579 O O . LYS A 1 203 ? -0.762 12.864 0.292 1.00 94.81 203 LYS A O 1
ATOM 1584 N N . ALA A 1 204 ? -1.417 11.790 -1.566 1.00 95.75 204 ALA A N 1
ATOM 1585 C CA . ALA A 1 204 ? -1.144 10.451 -1.052 1.00 95.75 204 ALA A CA 1
ATOM 1586 C C . ALA A 1 204 ? 0.344 10.280 -0.694 1.00 95.75 204 ALA A C 1
ATOM 1588 O O . ALA A 1 204 ? 0.665 9.873 0.421 1.00 95.75 204 ALA A O 1
ATOM 1589 N N . CYS A 1 205 ? 1.260 10.685 -1.580 1.00 93.94 205 CYS A N 1
ATOM 1590 C CA . CYS A 1 205 ? 2.703 10.671 -1.322 1.00 93.94 205 CYS A CA 1
ATOM 1591 C C . CYS A 1 205 ? 3.098 11.509 -0.094 1.00 93.94 205 CYS A C 1
ATOM 1593 O O . CYS A 1 205 ? 3.947 11.088 0.693 1.00 93.94 205 CYS A O 1
ATOM 1595 N N . GLU A 1 206 ? 2.488 12.680 0.102 1.00 94.56 206 GLU A N 1
ATOM 1596 C CA . GLU A 1 206 ? 2.708 13.509 1.296 1.00 94.56 206 GLU A CA 1
ATOM 1597 C C . GLU A 1 206 ? 2.275 12.801 2.580 1.00 94.56 206 GLU A C 1
ATOM 1599 O O . GLU A 1 206 ? 3.008 12.817 3.573 1.00 94.56 206 GLU A O 1
ATOM 1604 N N . THR A 1 207 ? 1.110 12.155 2.556 1.00 96.88 207 THR A N 1
ATOM 1605 C CA . THR A 1 207 ? 0.619 11.374 3.691 1.00 96.88 207 THR A CA 1
ATOM 1606 C C . THR A 1 207 ? 1.535 10.193 4.006 1.00 96.88 207 THR A C 1
ATOM 1608 O O . THR A 1 207 ? 1.885 9.999 5.170 1.00 96.88 207 THR A O 1
ATOM 1611 N N . ILE A 1 208 ? 2.017 9.468 2.991 1.00 94.50 208 ILE A N 1
ATOM 1612 C CA . ILE A 1 208 ? 2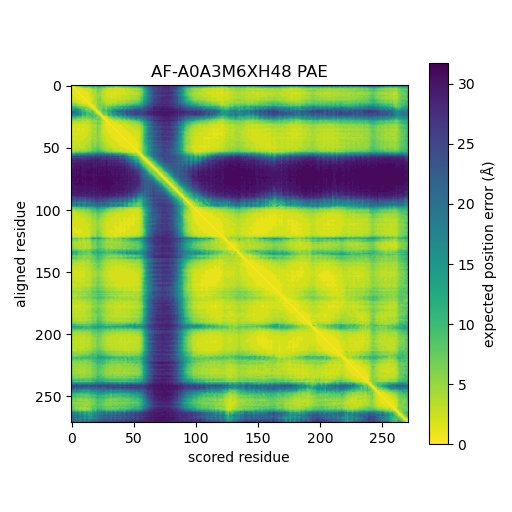.995 8.389 3.178 1.00 94.50 208 ILE A CA 1
ATOM 1613 C C . ILE A 1 208 ? 4.282 8.896 3.836 1.00 94.50 208 ILE A C 1
ATOM 1615 O O . ILE A 1 208 ? 4.812 8.241 4.737 1.00 94.50 208 ILE A O 1
ATOM 1619 N N . VAL A 1 209 ? 4.804 10.050 3.405 1.00 93.69 209 VAL A N 1
ATOM 1620 C CA . VAL A 1 209 ? 6.003 10.646 4.016 1.00 93.69 209 VAL A CA 1
ATOM 1621 C C . VAL A 1 209 ? 5.752 10.965 5.490 1.00 93.69 209 VAL A C 1
ATOM 1623 O O . VAL A 1 209 ? 6.599 10.635 6.321 1.00 93.69 209 VAL A O 1
ATOM 1626 N N . ARG A 1 210 ? 4.595 11.554 5.820 1.00 95.50 210 ARG A N 1
ATOM 1627 C CA . ARG A 1 210 ? 4.215 11.886 7.202 1.00 95.50 210 ARG A CA 1
ATOM 1628 C C . ARG A 1 210 ? 4.111 10.640 8.081 1.00 95.50 210 ARG A C 1
ATOM 1630 O O . ARG A 1 210 ? 4.643 10.631 9.186 1.00 95.50 210 ARG A O 1
ATOM 1637 N N . ALA A 1 211 ? 3.497 9.575 7.575 1.00 95.00 211 ALA A N 1
ATOM 1638 C CA . ALA A 1 211 ? 3.385 8.314 8.300 1.00 95.00 211 ALA A CA 1
ATOM 1639 C C . ALA A 1 211 ? 4.746 7.651 8.534 1.00 95.00 211 ALA A C 1
ATOM 1641 O O . ALA A 1 211 ? 5.026 7.215 9.644 1.00 95.00 211 ALA A O 1
ATOM 1642 N N . HIS A 1 212 ? 5.641 7.647 7.540 1.00 92.12 212 HIS A N 1
ATOM 1643 C CA . HIS A 1 212 ? 7.009 7.159 7.743 1.00 92.12 212 HIS A CA 1
ATOM 1644 C C . HIS A 1 212 ? 7.790 8.019 8.744 1.00 92.12 212 HIS A C 1
ATOM 1646 O O . HIS A 1 212 ? 8.644 7.505 9.461 1.00 92.12 212 HIS A O 1
ATOM 1652 N N . GLU A 1 213 ? 7.528 9.326 8.798 1.00 92.31 213 GLU A N 1
ATOM 1653 C CA . GLU A 1 213 ? 8.122 10.224 9.791 1.00 92.31 213 GLU A CA 1
ATOM 1654 C C . GLU A 1 213 ? 7.673 9.888 11.213 1.00 92.31 213 GLU A C 1
ATOM 1656 O O . GLU A 1 213 ? 8.532 9.780 12.086 1.00 92.31 213 GLU A O 1
ATOM 1661 N N . ALA A 1 214 ? 6.377 9.648 11.421 1.00 92.88 214 ALA A N 1
ATOM 1662 C CA . ALA A 1 214 ? 5.843 9.183 12.698 1.00 92.88 214 ALA A CA 1
ATOM 1663 C C . ALA A 1 214 ? 6.374 7.781 13.063 1.00 92.88 214 ALA A C 1
ATOM 1665 O O . ALA A 1 214 ? 6.945 7.600 14.137 1.00 92.88 214 ALA A O 1
ATOM 1666 N N . CYS A 1 215 ? 6.316 6.818 12.135 1.00 90.38 215 CYS A N 1
ATOM 1667 C CA . CYS A 1 215 ? 6.806 5.453 12.350 1.00 90.38 215 CYS A CA 1
ATOM 1668 C C . CYS A 1 215 ? 8.271 5.407 12.788 1.00 90.38 215 CYS A C 1
ATOM 1670 O O . CYS A 1 215 ? 8.598 4.672 13.712 1.00 90.38 215 CYS A O 1
ATOM 1672 N N . VAL A 1 216 ? 9.153 6.189 12.152 1.00 88.56 216 VAL A N 1
ATOM 1673 C CA . VAL A 1 216 ? 10.592 6.190 12.473 1.00 88.56 216 VAL A CA 1
ATOM 1674 C C . VAL A 1 216 ? 10.860 6.681 13.895 1.00 88.56 216 VAL A C 1
ATOM 1676 O O . VAL A 1 216 ? 11.820 6.224 14.519 1.00 88.56 216 VAL A O 1
ATOM 1679 N N . VAL A 1 217 ? 10.051 7.616 14.400 1.00 90.00 217 VAL A N 1
ATOM 1680 C CA . VAL A 1 217 ? 10.174 8.112 15.779 1.00 90.00 217 VAL A CA 1
ATOM 1681 C C . VAL A 1 217 ? 9.764 7.024 16.771 1.00 90.00 217 VAL A C 1
ATOM 1683 O O . VAL A 1 217 ? 10.449 6.829 17.772 1.00 90.00 217 VAL A O 1
ATOM 1686 N N . THR A 1 218 ? 8.701 6.287 16.464 1.00 87.81 218 THR A N 1
ATOM 1687 C CA . THR A 1 218 ? 8.118 5.277 17.359 1.00 87.81 218 THR A CA 1
ATOM 1688 C C . THR A 1 218 ? 8.863 3.949 17.332 1.00 87.81 218 THR A C 1
ATOM 1690 O O . THR A 1 218 ? 9.149 3.368 18.377 1.00 87.81 218 THR A O 1
ATOM 1693 N N . LEU A 1 219 ? 9.230 3.468 16.146 1.00 84.81 219 LEU A N 1
ATOM 1694 C CA . LEU A 1 219 ? 10.015 2.257 15.957 1.00 84.81 219 LEU A CA 1
ATOM 1695 C C . LEU A 1 219 ? 11.080 2.482 14.887 1.00 84.81 219 LEU A C 1
ATOM 1697 O O . LEU A 1 219 ? 10.880 2.277 13.691 1.00 84.81 219 LEU A O 1
ATOM 1701 N N . ASN A 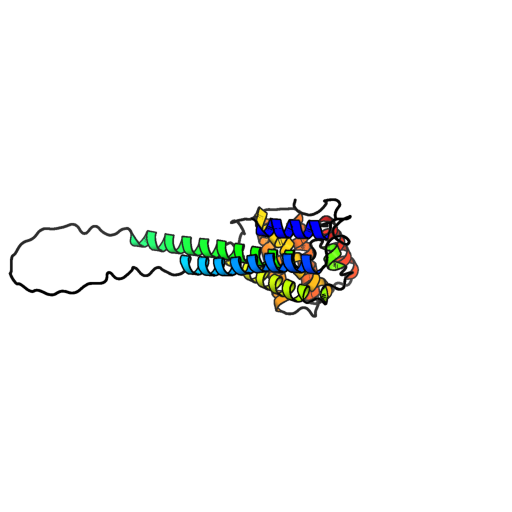1 220 ? 12.263 2.870 15.348 1.00 83.62 220 ASN A N 1
ATOM 1702 C CA . ASN A 1 220 ? 13.357 3.260 14.477 1.00 83.62 220 ASN A CA 1
ATOM 1703 C C . ASN A 1 220 ? 14.009 2.061 13.765 1.00 83.62 220 ASN A C 1
ATOM 1705 O O . ASN A 1 220 ? 15.013 1.510 14.220 1.00 83.62 220 ASN A O 1
ATOM 1709 N N . THR A 1 221 ? 13.476 1.692 12.604 1.00 84.25 221 THR A N 1
ATOM 1710 C CA . THR A 1 221 ? 14.058 0.665 11.732 1.00 84.25 221 THR A CA 1
ATOM 1711 C C . THR A 1 221 ? 14.870 1.291 10.602 1.00 84.25 221 THR A C 1
ATOM 1713 O O . THR A 1 221 ? 14.572 2.378 10.102 1.00 84.25 221 THR A O 1
ATOM 1716 N N . GLU A 1 222 ? 15.937 0.610 10.182 1.00 84.38 222 GLU A N 1
ATOM 1717 C CA . GLU A 1 222 ? 16.793 1.107 9.102 1.00 84.38 222 GLU A CA 1
ATOM 1718 C C . GLU A 1 222 ? 16.037 1.254 7.781 1.00 84.38 222 GLU A C 1
ATOM 1720 O O . GLU A 1 222 ? 16.180 2.275 7.101 1.00 84.38 222 GLU A O 1
ATOM 1725 N N . TYR A 1 223 ? 15.175 0.288 7.459 1.00 80.50 223 TYR A N 1
ATOM 1726 C CA . TYR A 1 223 ? 14.424 0.324 6.214 1.00 80.50 223 TYR A CA 1
ATOM 1727 C C . TYR A 1 223 ? 13.449 1.498 6.131 1.00 80.50 223 TYR A C 1
ATOM 1729 O O . TYR A 1 223 ? 13.399 2.164 5.098 1.00 80.50 223 TYR A O 1
ATOM 1737 N N . GLN A 1 224 ? 12.742 1.831 7.217 1.00 82.81 224 GLN A N 1
ATOM 1738 C CA . GLN A 1 224 ? 11.833 2.980 7.225 1.00 82.81 224 GLN A CA 1
ATOM 1739 C C . GLN A 1 224 ? 12.588 4.296 7.029 1.00 82.81 224 GLN A C 1
ATOM 1741 O O . GLN A 1 224 ? 12.140 5.159 6.272 1.00 82.81 224 GLN A O 1
ATOM 1746 N N . ARG A 1 225 ? 13.764 4.454 7.658 1.00 85.88 225 ARG A N 1
ATOM 1747 C CA . ARG A 1 225 ? 14.602 5.652 7.471 1.00 85.88 225 ARG A CA 1
ATOM 1748 C C . ARG A 1 225 ? 15.040 5.810 6.020 1.00 85.88 225 ARG A C 1
ATOM 1750 O O . ARG A 1 225 ? 15.002 6.920 5.484 1.00 85.88 225 ARG A O 1
ATOM 1757 N N . ASN A 1 226 ? 15.477 4.718 5.402 1.00 86.06 226 ASN A N 1
ATOM 1758 C CA . ASN A 1 226 ? 15.938 4.715 4.021 1.00 86.06 226 ASN A CA 1
ATOM 1759 C C . ASN A 1 226 ? 14.780 4.993 3.058 1.00 86.06 226 ASN A C 1
ATOM 1761 O O . ASN A 1 226 ? 14.885 5.892 2.221 1.00 86.06 226 ASN A O 1
ATOM 1765 N N . PHE A 1 227 ? 13.640 4.326 3.241 1.00 84.88 227 PHE A N 1
ATOM 1766 C CA . PHE A 1 227 ? 12.464 4.534 2.404 1.00 84.88 227 PHE A CA 1
ATOM 1767 C C . PHE A 1 227 ? 11.895 5.953 2.518 1.00 84.88 227 PHE A C 1
ATOM 1769 O O . PHE A 1 227 ? 11.603 6.585 1.503 1.00 84.88 227 PHE A O 1
ATOM 1776 N N . ARG A 1 228 ? 11.840 6.528 3.727 1.00 87.81 228 ARG A N 1
ATOM 1777 C CA . ARG A 1 228 ? 11.458 7.936 3.932 1.00 87.81 228 ARG A CA 1
ATOM 1778 C C . ARG A 1 228 ? 12.294 8.882 3.065 1.00 87.81 228 ARG A C 1
ATOM 1780 O O . ARG A 1 228 ? 11.748 9.800 2.452 1.00 87.81 228 ARG A O 1
ATOM 1787 N N . LYS A 1 229 ? 13.619 8.690 3.017 1.00 88.62 229 LYS A N 1
ATOM 1788 C CA . LYS A 1 229 ? 14.516 9.519 2.191 1.00 88.62 229 LYS A CA 1
ATOM 1789 C C . LYS A 1 229 ? 14.192 9.372 0.702 1.00 88.62 229 LYS A C 1
ATOM 1791 O O . LYS A 1 229 ? 14.126 10.383 0.003 1.00 88.62 229 LYS A O 1
ATOM 1796 N N . VAL A 1 230 ? 13.942 8.143 0.245 1.00 87.94 230 VAL A N 1
ATOM 1797 C CA . VAL A 1 230 ? 13.559 7.829 -1.141 1.00 87.94 230 VAL A CA 1
ATOM 1798 C C . VAL A 1 230 ? 12.242 8.518 -1.519 1.00 87.94 230 VAL A C 1
ATOM 1800 O O . VAL A 1 230 ? 12.213 9.261 -2.501 1.00 87.94 230 VAL A O 1
ATOM 1803 N N . MET A 1 231 ? 11.189 8.374 -0.706 1.00 87.44 231 MET A N 1
ATOM 1804 C CA . MET A 1 231 ? 9.887 9.011 -0.951 1.00 87.44 231 MET A CA 1
ATOM 1805 C C . MET A 1 231 ? 9.969 10.538 -0.959 1.00 87.44 231 MET A C 1
ATOM 1807 O O . MET A 1 231 ? 9.403 11.182 -1.839 1.00 87.44 231 MET A O 1
ATOM 1811 N N . ARG A 1 232 ? 10.713 11.142 -0.020 1.00 89.00 232 ARG A N 1
ATOM 1812 C CA . ARG A 1 232 ? 10.915 12.602 0.010 1.00 89.00 232 ARG A CA 1
ATOM 1813 C C . ARG A 1 232 ? 11.615 13.114 -1.247 1.00 89.00 232 ARG A C 1
ATOM 1815 O O . ARG A 1 232 ? 11.249 14.175 -1.748 1.00 89.00 232 ARG A O 1
ATOM 1822 N N . SER A 1 233 ? 12.609 12.377 -1.744 1.00 87.50 233 SER A N 1
ATOM 1823 C CA . SER A 1 233 ? 13.296 12.706 -2.997 1.00 87.50 233 SER A CA 1
ATOM 1824 C C . SER A 1 233 ? 12.345 12.628 -4.194 1.00 87.50 233 SER A C 1
ATOM 1826 O O . SER A 1 233 ? 12.294 13.575 -4.975 1.00 87.50 233 SER A O 1
ATOM 1828 N N . ALA A 1 234 ? 11.550 11.560 -4.308 1.00 85.69 234 ALA A N 1
ATOM 1829 C CA . ALA A 1 234 ? 10.573 11.412 -5.389 1.00 85.69 234 ALA A CA 1
ATOM 1830 C C . ALA A 1 234 ? 9.501 12.518 -5.354 1.00 85.69 234 ALA A C 1
ATOM 1832 O O . ALA A 1 234 ? 9.222 13.155 -6.367 1.00 85.69 234 ALA A O 1
ATOM 1833 N N . LEU A 1 235 ? 8.965 12.838 -4.172 1.00 86.00 235 LEU A N 1
ATOM 1834 C CA . LEU A 1 235 ? 7.961 13.892 -4.008 1.00 86.00 235 LEU A CA 1
ATOM 1835 C C . LEU A 1 235 ? 8.500 15.293 -4.340 1.00 86.00 235 LEU A C 1
ATOM 1837 O O . LEU A 1 235 ? 7.773 16.130 -4.877 1.00 86.00 235 LEU A O 1
ATOM 1841 N N . ALA A 1 236 ? 9.769 15.575 -4.031 1.00 85.50 236 ALA A N 1
ATOM 1842 C CA . ALA A 1 236 ? 10.393 16.840 -4.416 1.00 85.50 236 ALA A CA 1
ATOM 1843 C C . ALA A 1 236 ? 10.426 17.010 -5.945 1.00 85.50 236 ALA A C 1
ATOM 1845 O O . ALA A 1 236 ? 10.145 18.103 -6.438 1.00 85.50 236 ALA A O 1
ATOM 1846 N N . GLN A 1 237 ? 10.697 15.925 -6.675 1.00 81.38 237 GLN A N 1
ATOM 1847 C CA . GLN A 1 237 ? 10.724 15.919 -8.138 1.00 81.38 237 GLN A CA 1
ATOM 1848 C C . GLN A 1 237 ? 9.333 16.101 -8.742 1.00 81.38 237 GLN A C 1
ATOM 1850 O O . GLN A 1 237 ? 9.166 16.940 -9.622 1.00 81.38 237 GLN A O 1
ATOM 1855 N N . VAL A 1 238 ? 8.322 15.404 -8.211 1.00 82.62 238 VAL A N 1
ATOM 1856 C CA . VAL A 1 238 ? 6.911 15.576 -8.612 1.00 82.62 238 VAL A CA 1
ATOM 1857 C C . VAL A 1 238 ? 6.455 17.035 -8.490 1.00 82.62 238 VAL A C 1
ATOM 1859 O O . VAL A 1 238 ? 5.704 17.534 -9.318 1.00 82.62 238 VAL A O 1
ATOM 1862 N N . ARG A 1 239 ? 6.965 17.772 -7.498 1.00 81.88 239 ARG A N 1
ATOM 1863 C CA . ARG A 1 239 ? 6.673 19.202 -7.300 1.00 81.88 239 ARG A CA 1
ATOM 1864 C C . ARG A 1 239 ? 7.489 20.145 -8.200 1.00 81.88 239 ARG A C 1
ATOM 1866 O O . ARG A 1 239 ? 7.560 21.339 -7.914 1.00 81.88 239 ARG A O 1
ATOM 1873 N N . GLY A 1 240 ? 8.146 19.633 -9.241 1.00 73.06 240 GLY A N 1
ATOM 1874 C CA . GLY A 1 240 ? 8.915 20.431 -10.201 1.00 73.06 240 GLY A CA 1
ATOM 1875 C C . GLY A 1 240 ? 10.229 20.991 -9.655 1.00 73.06 240 GLY A C 1
ATOM 1876 O O . GLY A 1 240 ? 10.857 21.827 -10.301 1.00 73.06 240 GLY A O 1
ATOM 1877 N N . ARG A 1 241 ? 10.684 20.543 -8.475 1.00 69.06 241 ARG A N 1
ATOM 1878 C CA . ARG A 1 241 ? 12.022 20.878 -7.971 1.00 69.06 241 ARG A CA 1
ATOM 1879 C C . ARG A 1 241 ? 13.018 19.919 -8.613 1.00 69.06 241 ARG A C 1
ATOM 1881 O O . ARG A 1 241 ? 13.425 18.964 -7.959 1.00 69.06 241 ARG A O 1
ATOM 1888 N N . LEU A 1 242 ? 13.348 20.132 -9.890 1.00 60.12 242 LEU A N 1
ATOM 1889 C CA . LEU A 1 242 ? 14.390 19.370 -10.583 1.00 60.12 242 LEU A CA 1
ATOM 1890 C C . LEU A 1 242 ? 15.774 19.903 -10.185 1.00 60.12 242 LEU A C 1
ATOM 1892 O O . LEU A 1 242 ? 16.094 21.048 -10.502 1.00 60.12 242 LEU A O 1
ATOM 1896 N N . PRO A 1 243 ? 16.606 19.107 -9.500 1.00 60.94 243 PRO A N 1
ATOM 1897 C CA . PRO A 1 243 ? 18.006 19.441 -9.274 1.00 60.94 243 PRO A CA 1
ATOM 1898 C C . PRO A 1 243 ? 18.799 19.150 -10.554 1.00 60.94 243 PRO A C 1
ATOM 1900 O O . PRO A 1 243 ? 18.405 18.273 -11.325 1.00 60.94 243 PRO A O 1
ATOM 1903 N N . GLU A 1 244 ? 19.921 19.841 -10.765 1.00 60.72 244 GLU A N 1
ATOM 1904 C CA . GLU A 1 244 ? 20.813 19.604 -11.918 1.00 60.72 244 GLU A CA 1
ATOM 1905 C C . GLU A 1 244 ? 21.275 18.127 -12.001 1.00 60.72 244 GLU A C 1
ATOM 1907 O O . GLU A 1 244 ? 21.452 17.593 -13.093 1.00 60.72 244 GLU A O 1
ATOM 1912 N N . ASP A 1 245 ? 21.312 17.420 -10.862 1.00 71.38 245 ASP A N 1
ATOM 1913 C CA . ASP A 1 245 ? 21.724 16.013 -10.719 1.00 71.38 245 ASP A CA 1
ATOM 1914 C C . ASP A 1 245 ? 20.558 14.998 -10.775 1.00 71.38 245 ASP A C 1
ATOM 1916 O O . ASP A 1 245 ? 20.511 14.028 -10.008 1.00 71.38 245 ASP A O 1
ATOM 1920 N N . PHE A 1 246 ? 19.566 15.207 -11.644 1.00 68.94 246 PHE A N 1
ATOM 1921 C CA . PHE A 1 246 ? 18.361 14.360 -11.704 1.00 68.94 246 PHE A CA 1
ATOM 1922 C C . PHE A 1 246 ? 18.674 12.858 -11.867 1.00 68.94 246 PHE A C 1
ATOM 1924 O O . PHE A 1 246 ? 18.139 12.023 -11.128 1.00 68.94 246 PHE A O 1
ATOM 1931 N N . GLY A 1 247 ? 19.576 12.518 -12.795 1.00 74.94 247 GLY A N 1
ATOM 1932 C CA . GLY A 1 247 ? 19.973 11.133 -13.062 1.00 74.94 247 GLY A CA 1
ATOM 1933 C C . GLY A 1 247 ? 20.661 10.469 -11.867 1.00 74.94 247 GLY A C 1
ATOM 1934 O O . GLY A 1 247 ? 20.360 9.321 -11.540 1.00 74.94 247 GLY A O 1
ATOM 1935 N N . GLU A 1 248 ? 21.514 11.203 -11.146 1.00 80.06 248 GLU A N 1
ATOM 1936 C CA . GLU A 1 248 ? 22.163 10.679 -9.940 1.00 80.06 248 GLU A CA 1
ATOM 1937 C C . GLU A 1 248 ? 21.160 10.415 -8.819 1.00 80.06 248 GLU A C 1
ATOM 1939 O O . GLU A 1 248 ? 21.278 9.430 -8.094 1.00 80.06 248 GLU A O 1
ATOM 1944 N N . GLN A 1 249 ? 20.152 11.274 -8.660 1.00 77.81 249 GLN A N 1
ATOM 1945 C CA . GLN A 1 249 ? 19.129 11.078 -7.636 1.00 77.81 249 GLN A CA 1
ATOM 1946 C C . GLN A 1 249 ? 18.258 9.860 -7.921 1.00 77.81 249 GLN A C 1
ATOM 1948 O O . GLN A 1 249 ? 17.953 9.103 -6.998 1.00 77.81 249 GLN A O 1
ATOM 1953 N N . GLN A 1 250 ? 17.883 9.643 -9.184 1.00 79.81 250 GLN A N 1
ATOM 1954 C CA . GLN A 1 250 ? 17.144 8.446 -9.578 1.00 79.81 250 GLN A CA 1
ATOM 1955 C C . GLN A 1 250 ? 17.988 7.181 -9.368 1.00 79.81 250 GLN A C 1
ATOM 1957 O O . GLN A 1 250 ? 17.488 6.188 -8.836 1.00 79.81 250 GLN A O 1
ATOM 1962 N N . GLN A 1 251 ? 19.281 7.236 -9.696 1.00 83.94 251 GLN A N 1
ATOM 1963 C CA . GLN A 1 251 ? 20.213 6.135 -9.467 1.00 83.94 251 GLN A CA 1
ATOM 1964 C C . GLN A 1 251 ? 20.375 5.821 -7.971 1.00 83.94 251 GLN A C 1
ATOM 1966 O O . GLN A 1 251 ? 20.213 4.672 -7.565 1.00 83.94 251 GLN A O 1
ATOM 1971 N N . ARG A 1 252 ? 20.568 6.836 -7.119 1.00 83.62 252 ARG A N 1
ATOM 1972 C CA . ARG A 1 252 ? 20.641 6.657 -5.656 1.00 83.62 252 ARG A CA 1
ATOM 1973 C C . ARG A 1 252 ? 19.350 6.082 -5.074 1.00 83.62 252 ARG A C 1
ATOM 1975 O O . ARG A 1 252 ? 19.403 5.260 -4.163 1.00 83.62 252 ARG A O 1
ATOM 1982 N N . ARG A 1 253 ? 18.176 6.480 -5.587 1.00 84.56 253 ARG A N 1
ATOM 1983 C CA . ARG A 1 253 ? 16.901 5.856 -5.188 1.00 84.56 253 ARG A CA 1
ATOM 1984 C C . ARG A 1 253 ? 16.885 4.370 -5.529 1.00 84.56 253 ARG A C 1
ATOM 1986 O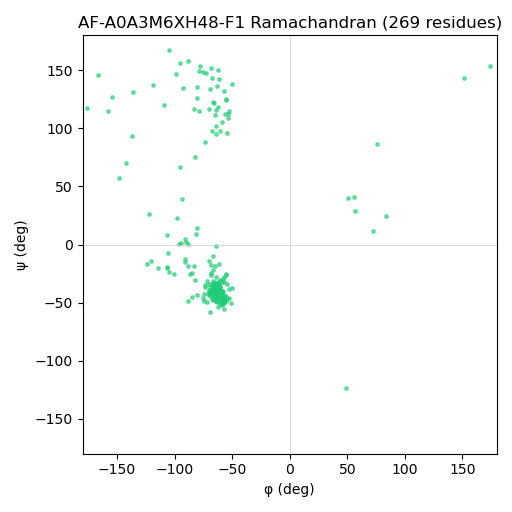 O . ARG A 1 253 ? 16.524 3.569 -4.670 1.00 84.56 253 ARG A O 1
ATOM 1993 N N . ARG A 1 254 ? 17.294 4.003 -6.748 1.00 86.94 254 ARG A N 1
ATOM 1994 C CA . ARG A 1 254 ? 17.384 2.598 -7.171 1.00 86.94 254 ARG A CA 1
ATOM 1995 C C . ARG A 1 254 ? 18.345 1.799 -6.299 1.00 86.94 254 ARG A C 1
ATOM 1997 O O . ARG A 1 254 ? 17.987 0.705 -5.888 1.00 86.94 254 ARG A O 1
ATOM 2004 N N . GLU A 1 255 ? 19.511 2.343 -5.967 1.00 85.69 255 GLU A N 1
ATOM 2005 C CA . GLU A 1 255 ? 20.491 1.683 -5.092 1.00 85.69 255 GLU A CA 1
ATOM 2006 C C . GLU A 1 255 ? 19.920 1.383 -3.703 1.00 85.69 255 GLU A C 1
ATOM 2008 O O . GLU A 1 255 ? 20.093 0.283 -3.186 1.00 85.69 255 GLU A O 1
ATOM 2013 N N . VAL A 1 256 ? 19.180 2.329 -3.118 1.00 84.31 256 VAL A N 1
ATOM 2014 C CA . VAL A 1 256 ? 18.526 2.117 -1.820 1.00 84.31 256 VAL A CA 1
ATOM 2015 C C . VAL A 1 256 ? 17.410 1.076 -1.920 1.00 84.31 256 VAL A C 1
ATOM 2017 O O . VAL A 1 256 ? 17.308 0.211 -1.056 1.00 84.31 256 VAL A O 1
ATOM 2020 N N . LEU A 1 257 ? 16.579 1.128 -2.965 1.00 83.38 257 LEU A N 1
ATOM 2021 C CA . LEU A 1 257 ? 15.503 0.151 -3.174 1.00 83.38 257 LEU A CA 1
ATOM 2022 C C . LEU A 1 257 ? 16.033 -1.247 -3.511 1.00 83.38 257 LEU A C 1
ATOM 2024 O O . LEU A 1 257 ? 15.369 -2.236 -3.213 1.00 83.38 257 LEU A O 1
ATOM 2028 N N . ALA A 1 258 ? 17.232 -1.341 -4.090 1.00 84.12 258 ALA A N 1
ATOM 2029 C CA . ALA A 1 258 ? 17.880 -2.610 -4.395 1.00 84.12 258 ALA A CA 1
ATOM 2030 C C . ALA A 1 258 ? 18.237 -3.414 -3.131 1.00 84.12 258 ALA A C 1
ATOM 2032 O O . ALA A 1 258 ? 18.405 -4.627 -3.214 1.00 84.12 258 ALA A O 1
ATOM 2033 N N . LEU A 1 259 ? 18.295 -2.768 -1.960 1.00 80.62 259 LEU A N 1
ATOM 2034 C CA . LEU A 1 259 ? 18.441 -3.445 -0.666 1.00 80.62 259 LEU A CA 1
ATOM 2035 C C . LEU A 1 259 ? 17.186 -4.231 -0.259 1.00 80.62 259 LEU A C 1
ATOM 2037 O O . LEU A 1 259 ? 17.238 -5.016 0.682 1.00 80.62 259 LEU A O 1
ATOM 2041 N N . TYR A 1 260 ? 16.057 -3.981 -0.924 1.00 78.75 260 TYR A N 1
ATOM 2042 C CA . TYR A 1 260 ? 14.728 -4.456 -0.536 1.00 78.75 260 TYR A CA 1
ATOM 2043 C C . TYR A 1 260 ? 14.079 -5.292 -1.632 1.00 78.75 260 TYR A C 1
ATOM 2045 O O . TYR A 1 260 ? 12.852 -5.339 -1.743 1.00 78.75 260 TYR A O 1
ATOM 2053 N N . ARG A 1 261 ? 14.905 -5.915 -2.476 1.00 79.50 261 ARG A N 1
ATOM 2054 C CA . ARG A 1 261 ? 14.416 -6.683 -3.611 1.00 79.50 261 ARG A CA 1
ATOM 2055 C C . ARG A 1 261 ? 13.709 -7.944 -3.170 1.00 79.50 261 ARG A C 1
ATOM 2057 O O . ARG A 1 261 ? 14.231 -8.718 -2.379 1.00 79.50 261 ARG A O 1
ATOM 2064 N N . TRP A 1 262 ? 12.551 -8.189 -3.761 1.00 74.56 262 TRP A N 1
ATOM 2065 C CA . TRP A 1 262 ? 11.812 -9.430 -3.564 1.00 74.56 262 TRP A CA 1
ATOM 2066 C C . TRP A 1 262 ? 12.150 -10.411 -4.691 1.00 74.56 262 TRP A C 1
ATOM 2068 O O . TRP A 1 262 ? 11.331 -10.703 -5.564 1.00 74.56 262 TRP A O 1
ATOM 2078 N N . THR A 1 263 ? 13.402 -10.872 -4.721 1.00 67.88 263 THR A N 1
ATOM 2079 C CA . THR A 1 263 ? 13.891 -11.862 -5.689 1.00 67.88 263 THR A CA 1
ATOM 2080 C C . THR A 1 263 ? 13.836 -13.280 -5.119 1.00 67.88 263 THR A C 1
ATOM 2082 O O . THR A 1 263 ? 13.835 -13.492 -3.907 1.00 67.88 263 THR A O 1
ATOM 2085 N N . GLY A 1 264 ? 13.774 -14.285 -6.002 1.00 55.00 264 GLY A N 1
ATOM 2086 C CA . GLY A 1 264 ? 13.658 -15.702 -5.621 1.00 55.00 264 GLY A CA 1
ATOM 2087 C C . GLY A 1 264 ? 14.850 -16.281 -4.841 1.00 55.00 264 GLY A C 1
ATOM 2088 O O . GLY A 1 264 ? 14.816 -17.451 -4.477 1.00 55.00 264 GLY A O 1
ATOM 2089 N N . ASP A 1 265 ? 15.891 -15.485 -4.592 1.00 56.31 265 ASP A N 1
ATOM 2090 C CA . ASP A 1 265 ? 17.027 -15.793 -3.719 1.00 56.31 265 ASP A CA 1
ATOM 2091 C C . ASP A 1 265 ? 16.793 -15.402 -2.242 1.00 56.31 265 ASP A C 1
ATOM 2093 O O . ASP A 1 265 ? 17.655 -15.661 -1.406 1.00 56.31 265 ASP A O 1
ATOM 2097 N N . GLY A 1 266 ? 15.623 -14.844 -1.898 1.00 49.59 266 GLY A N 1
ATOM 2098 C CA . GLY A 1 266 ? 15.179 -14.679 -0.509 1.00 49.59 266 GLY A CA 1
ATOM 2099 C C . GLY A 1 266 ? 15.718 -13.441 0.214 1.00 49.59 266 GLY A C 1
ATOM 2100 O O . GLY A 1 266 ? 15.785 -13.442 1.438 1.00 49.59 266 GLY A O 1
ATOM 2101 N N . THR A 1 267 ? 16.091 -12.382 -0.510 1.00 54.00 267 THR A N 1
ATO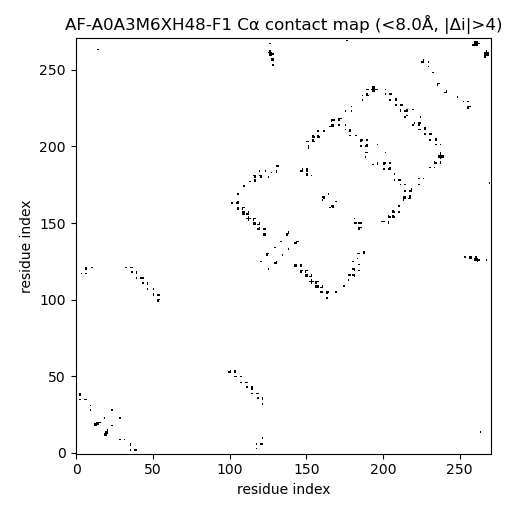M 2102 C CA . THR A 1 267 ? 16.633 -11.132 0.070 1.00 54.00 267 THR A CA 1
ATOM 2103 C C . THR A 1 267 ? 15.598 -10.003 0.243 1.00 54.00 267 THR A C 1
ATOM 2105 O O . THR A 1 267 ? 15.955 -8.830 0.351 1.00 54.00 267 THR A O 1
ATOM 2108 N N . GLY A 1 268 ? 14.308 -10.349 0.319 1.00 56.22 268 GLY A N 1
ATOM 2109 C CA . GLY A 1 268 ? 13.212 -9.394 0.510 1.00 56.22 268 GLY A CA 1
ATOM 2110 C C . GLY A 1 268 ? 13.093 -8.859 1.939 1.00 56.22 268 GLY A C 1
ATOM 2111 O O . GLY A 1 268 ? 13.372 -9.558 2.913 1.00 56.22 268 GLY A O 1
ATOM 2112 N N . LEU A 1 269 ? 12.633 -7.610 2.078 1.00 53.00 269 LEU A N 1
ATOM 2113 C CA . LEU A 1 269 ? 12.215 -7.071 3.374 1.00 53.00 269 LEU A CA 1
ATOM 2114 C C . LEU A 1 269 ? 10.985 -7.835 3.872 1.00 53.00 269 LEU A C 1
ATOM 2116 O O . LEU A 1 269 ? 9.897 -7.654 3.332 1.00 53.00 269 LEU A O 1
ATOM 2120 N N . ALA A 1 270 ? 11.186 -8.602 4.944 1.00 45.16 270 ALA A N 1
ATOM 2121 C CA . ALA A 1 270 ? 10.189 -9.360 5.697 1.00 45.16 270 ALA A CA 1
ATOM 2122 C C . ALA A 1 270 ? 9.695 -10.665 5.039 1.00 45.16 270 ALA A C 1
ATOM 2124 O O . ALA A 1 270 ? 8.619 -10.715 4.444 1.00 45.16 270 ALA A O 1
ATOM 2125 N N . LEU A 1 271 ? 10.447 -11.744 5.290 1.00 40.06 271 LEU A N 1
ATOM 2126 C CA . LEU A 1 271 ? 9.915 -12.940 5.958 1.00 40.06 271 LEU A CA 1
ATOM 2127 C C . LEU A 1 271 ? 10.707 -13.172 7.250 1.00 40.06 271 LEU A C 1
ATOM 2129 O O . LEU A 1 271 ? 11.953 -13.084 7.187 1.00 40.06 271 LEU A O 1
#

Mean predicted aligned error: 11.04 Å

Organism: Hortaea werneckii (NCBI:txid91943)

Sequence (271 aa):
MAILGEVVDLNHARNHPRFGTRFRNASEWDGQVAEIAQQLETYERSLKEFEARYTTPQQPAEPKQQGDATANQEAGHQDATSPSAQSVGTQNSGQRMTETVIQTKIVVAYATHLMHTLHILLNGKWDPISLLDDNDLWISSQSFISAT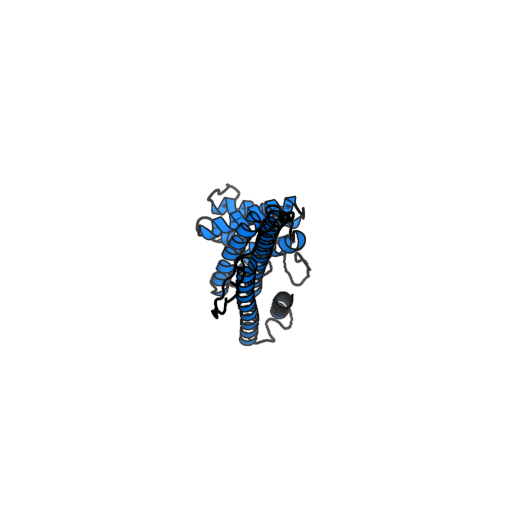GHAVSAAEAINDILDYDPDISFMPFFFGIYLLQGSFLLLLIADKLQGEASPSVVKACETIVRAHEACVVTLNTEYQRNFRKVMRSALAQVRGRLPEDFGEQQQRRREVLALYRWTGDGTGLAL

Foldseek 3Di:
DVLVVLLVVLVCQLPPPPHNPPPDDPVVSVVSLVVSVVVLVVVLVVLVVLLCVLQDDPDPPDPPPPDDDDDDDDDDDDDDDDDPPPPPPDPVVVVVSVVSNLVSLLVSLLSLLLSLLSLLSSLHDQFLLCLQVCPVVSCPDPSLVSNVVSLLSSLVSLVSNCVSPVLNQPCLPVCLVSLLSSCSSLLSLLQPCFLNDDPSSLSSLVSSLSSLVSSCVNPNDPLSVLVSVLSVLSSCRSVVVDDPPNVVNVVSSSVSSVQAGPDPVPSHDDD

pLDDT: mean 79.85, std 18.02, range [31.08, 98.06]

Solvent-accessible surface area (backbone atoms only — not comparable to full-atom values): 15552 Å² total; per-residue (Å²): 129,58,68,65,52,54,46,50,50,52,51,51,47,54,67,30,96,83,48,20,85,77,68,59,60,70,71,60,56,53,51,54,50,50,52,55,50,51,52,50,55,52,47,53,54,52,49,53,52,50,51,54,66,59,64,53,82,80,71,79,78,76,78,82,76,78,84,78,88,80,89,83,88,85,90,85,91,82,92,76,95,71,84,78,79,78,79,81,60,66,67,62,52,55,54,50,52,52,50,52,30,52,54,48,52,39,53,49,20,50,49,48,24,51,52,24,28,48,53,27,61,67,59,47,71,81,20,56,55,65,50,64,65,40,88,79,54,48,82,79,35,71,52,40,55,52,29,50,51,29,39,40,52,23,28,52,26,46,52,53,27,45,74,71,40,62,50,43,74,90,50,45,72,65,48,55,51,49,55,52,64,41,39,48,62,56,50,40,46,33,67,73,41,25,70,71,49,51,70,64,55,55,52,23,52,52,43,50,45,52,50,38,54,28,38,37,72,66,52,75,44,71,66,49,55,53,48,39,54,42,50,52,55,35,53,41,37,29,70,64,56,72,57,98,58,51,69,59,54,55,49,52,42,50,59,60,45,61,68,39,28,55,50,98,86,71,56,36,77,84,128

=== Feature glossary ===
The record interleaves many kinds of information about one protein. Here is each kind framed as the question it answers.

Q: What are the backbone torsion angles?
A: φ (phi) and ψ (psi) are the two rotatable backbone dihedrals per residue: φ is the C(i-1)–N–Cα–C torsion, ψ is the N–Cα–C–N(i+1) torsion, both in degrees on (−180°, 180°]. α-helical residues cluster near (−60°, −45°); β-strand residues near (−120°, +130°). A Ramachandran plot is simply a scatter of (φ, ψ) for every residue.

Q: What is the amino-acid chain?
A: This is the polypeptide sequence — one letter per residue, N-terminus first. Length ranges from a few dozen residues fo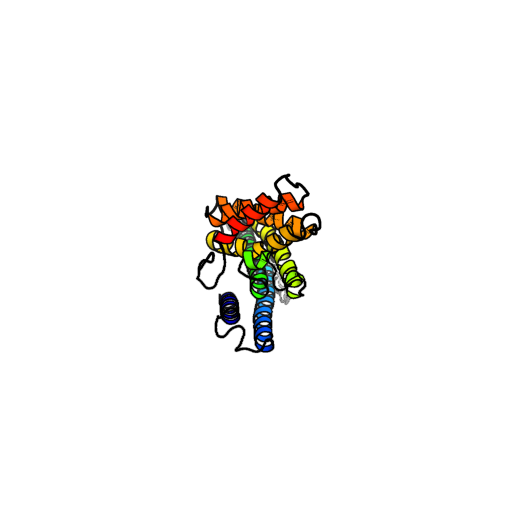r small domains to over a thousand for large multi-domain proteins.

Q: How mobile is each atom in the crystal?
A: For experimental (PDB) structures, the B-factor (temperature factor) quantifies the positional spread of each atom in the crystal — a combination of thermal vibration and static disorder — in units of Å². High B-factors mark flexible loops or poorly resolved regions; low B-factors mark the rigid, well-ordered core.

Q: Are the domains correctly placed relative to each other?
A: Predicted Aligned Error (PAE) is an AlphaFold confidence matrix: entry (i, j) is the expected error in the position of residue j, in ångströms, when the prediction is superimposed on the true structure at residue i. Low PAE within a block of residues means that block is internally rigid and well-predicted; high PAE between two blocks means their relative placement is uncertain even if each block individually is confident.

Q: How confident is the AlphaFold model at each residue?
A: pLDDT is the predicted lDDT-Cα score: AlphaFold's confidence that the local environment of each residue (all inter-atomic distances within 15 Å) is correctly placed. It is a per-residue number between 0 and 100, with higher meaning more reliable.

Q: What family and function is it annotated with?
A: Functional annotations link the protein to curated databases. InterPro entries identify conserved domains and families by matching the sequence against member-database signatures (Pfam, PROSITE, CDD, …). Gene Ontology (GO) terms describe molecular function, biological process, and cellular component in a controlled vocabulary. CATH places the structure in a hierarchical fold classification (Class/Architecture/Topology/Homologous-superfamily). The organism is the source species.

Q: How big and how compact is the whole molecule?
A: Three whole-structure scalars: the radius of gyration (RMS distance of Cα from centroid, in Å), the count of Cα–Cα contacts (pairs closer than 8 Å and separated by more than four residues in sequence — i.e. tertiary, not local, contacts), and the bounding-box dimensions. Together they distinguish compact globular folds from extended fibres or disordered chains.

Q: What known structures does this most resemble?
A: The Foldseek neighbor list gives the closest experimentally determined structures in the PDB, ranked by structural alignment. TM-score near 1 means near-identical fold; near 0.3 means only rough topology match. This is how one finds what a novel AlphaFold prediction most resembles in the solved-structure universe.

Q: Which residues are buried vs exposed?
A: SASA measures how much of the protein is reachable by solvent. It is computed by rolling a water-sized probe over the atomic surface and summing the exposed area (Å²). Per-residue SASA distinguishes core (buried, low SASA) from surface (exposed, high SASA) residues; total SASA is a whole-molecule size measure.

Q: Which residues are in helices, strands, or loops?
A: Eight-state secondary structure (DSSP): H is the canonical α-helix, G the tighter 3₁₀-helix, I the wider π-helix; E/B are β-structure, T and S are turns and bends, and '-' is everything else. DSSP derives these from the pattern of main-chain N–H···O=C hydrogen bonds, not from the sequence.

Q: Where is each backbone atom in 3D?
A: Structure coordinates are given as an mmCIF _atom_site loop: one row per atom with element, residue name, chain id, sequence number, and x/y/z position in Å. Only the four main-chain atoms per residue are included here; side chains are omitted to keep the record compact.

Q: What if only a Cα trace is available?
A: Three-state secondary structure (P-SEA) collapses the eight DSSP classes into helix (a), strand (b), and coil (c). P-SEA assigns these from Cα geometry alone — distances and angles — without requiring backbone oxygens, so it works on any Cα trace.

Q: What do the rendered images show?
A: The six renders are orthographic views along the three Cartesian axes in both directions. Representation (cartoon, sticks, or surface) and color scheme (sequence-rainbow or by-chain) vary across proteins so the training set covers all the common visualization conventions.

Q: What does the local fold look like, residue by residue?
A: Foldseek's 3Di representation compresses backbone geometry into a per-residue letter drawn from a learned twenty-state alphabet. It captures the tertiary interaction pattern around each residue — which residues are packed against it in space, regardless of where they are in sequence.

Q: What do the diagnostic plots show?
A: The contact map is a binary N×N matrix image: pixel (i, j) is dark where Cα_i and Cα_j are within 8 Å and |i−j|>4. Because the |i−j|>4 filter removes local helical contacts, off-diagonal stripes parallel to the main diagonal indicate parallel β-sheets; stripes perpendicular to it indicate antiparallel β-sheets. The Ramachandran plot scatters every residue's (φ, ψ) pair against the sterically allowed regions. The PAE heatmap renders the predicted-aligned-error matrix.